Protein AF-A0A936EKY2-F1 (afdb_monomer)

Solvent-accessible surface area (backbone atoms only — not comparable to full-atom values): 10705 Å² total; per-residue (Å²): 116,72,64,48,45,74,48,74,57,36,56,59,37,50,43,51,32,51,44,45,46,52,46,53,77,40,61,89,78,65,56,72,65,59,47,50,52,54,39,50,53,50,48,52,52,51,53,53,50,29,52,54,45,23,69,78,66,75,34,69,68,60,20,51,53,49,42,39,57,53,48,50,51,61,73,45,41,63,64,53,51,54,53,33,63,74,35,80,89,38,54,83,50,54,42,66,83,46,41,52,58,50,54,51,51,51,50,50,52,50,50,54,52,51,70,74,42,66,84,47,48,49,58,50,38,38,49,46,35,53,52,38,52,53,50,38,52,53,39,50,54,50,39,50,53,49,60,75,65,60,69,83,82,72,72,90,65,81,75,75,84,62,71,90,72,64,87,63,87,76,60,71,69,58,49,68,77,44,88,54,81,82,79,82,129

Mean predicted aligned error: 10.62 Å

Radius of gyration: 21.75 Å; Cα contacts (8 Å, |Δi|>4): 104; chains: 1; bounding box: 68×39×50 Å

Structure (mmCIF, N/CA/C/O backbone):
data_AF-A0A936EKY2-F1
#
_entry.id   AF-A0A936EKY2-F1
#
loop_
_atom_site.group_PDB
_atom_site.id
_atom_site.type_symbol
_atom_site.label_atom_id
_atom_site.label_alt_id
_atom_site.label_comp_id
_atom_site.label_asym_id
_atom_site.label_entity_id
_atom_site.label_seq_id
_atom_site.pdbx_PDB_ins_code
_atom_site.Cartn_x
_atom_site.Cartn_y
_atom_site.Cartn_z
_atom_site.occupancy
_atom_site.B_iso_or_equiv
_atom_site.auth_seq_id
_atom_site.auth_comp_id
_atom_site.auth_asym_id
_atom_site.auth_atom_id
_atom_site.pdbx_PDB_model_num
ATOM 1 N N . MET A 1 1 ? -24.344 -2.318 -6.854 1.00 60.97 1 MET A N 1
ATOM 2 C CA . MET A 1 1 ? -23.716 -1.443 -5.826 1.00 60.97 1 MET A CA 1
ATOM 3 C C . MET A 1 1 ? -23.735 -1.992 -4.391 1.00 60.97 1 MET A C 1
ATOM 5 O O . MET A 1 1 ? -22.882 -1.585 -3.615 1.00 60.97 1 MET A O 1
ATOM 9 N N . ALA A 1 2 ? -24.650 -2.893 -3.996 1.00 65.62 2 ALA A N 1
ATOM 10 C CA . ALA A 1 2 ? -24.697 -3.402 -2.612 1.00 65.62 2 ALA A CA 1
ATOM 11 C C . ALA A 1 2 ? -23.478 -4.267 -2.212 1.00 65.62 2 ALA A C 1
ATOM 13 O O . ALA A 1 2 ? -23.030 -4.190 -1.071 1.00 65.62 2 ALA A O 1
ATOM 14 N N . LEU A 1 3 ? -22.906 -5.033 -3.152 1.00 70.44 3 LEU A N 1
ATOM 15 C CA . LEU A 1 3 ? -21.713 -5.868 -2.927 1.00 70.44 3 LEU A CA 1
ATOM 16 C C . LEU A 1 3 ? -20.460 -5.038 -2.595 1.00 70.44 3 LEU A C 1
ATOM 18 O O . LEU A 1 3 ? -19.769 -5.337 -1.626 1.00 70.44 3 LEU A O 1
ATOM 22 N N . LEU A 1 4 ? -20.242 -3.927 -3.310 1.00 71.81 4 LEU A N 1
ATOM 23 C CA . LEU A 1 4 ? -19.134 -2.980 -3.083 1.00 71.81 4 LEU A CA 1
ATOM 24 C C . LEU A 1 4 ? -19.192 -2.280 -1.714 1.00 71.81 4 LEU A C 1
ATOM 26 O O . LEU A 1 4 ? -18.207 -1.696 -1.281 1.00 71.81 4 LEU A O 1
ATOM 30 N N . LYS A 1 5 ? -20.339 -2.305 -1.027 1.00 69.94 5 LYS A N 1
ATOM 31 C CA . LYS A 1 5 ? -20.483 -1.730 0.321 1.00 69.94 5 LYS A CA 1
ATOM 32 C C . LYS A 1 5 ? -20.169 -2.727 1.436 1.00 69.94 5 LYS A C 1
ATOM 34 O O . LYS A 1 5 ? -19.998 -2.310 2.576 1.00 69.94 5 LYS A O 1
ATOM 39 N N . LYS A 1 6 ? -20.153 -4.028 1.129 1.00 73.06 6 LYS A N 1
ATOM 40 C CA . LYS A 1 6 ? -19.990 -5.108 2.115 1.00 73.06 6 LYS A CA 1
ATOM 41 C C . LYS A 1 6 ? -18.645 -5.814 1.995 1.00 73.06 6 LYS A C 1
ATOM 43 O O . LYS A 1 6 ? -18.101 -6.232 3.009 1.00 73.06 6 LYS A O 1
ATOM 48 N N . ILE A 1 7 ? -18.120 -5.937 0.777 1.00 82.69 7 ILE A N 1
ATOM 49 C CA . ILE A 1 7 ? -16.880 -6.663 0.506 1.00 82.69 7 ILE A CA 1
ATOM 50 C C . ILE A 1 7 ? -15.729 -5.656 0.338 1.00 82.69 7 ILE A C 1
ATOM 52 O O . ILE A 1 7 ? -15.852 -4.723 -0.466 1.00 82.69 7 ILE A O 1
ATOM 56 N N . PRO A 1 8 ? -14.612 -5.820 1.073 1.00 85.31 8 PRO A N 1
ATOM 57 C CA . PRO A 1 8 ? -13.455 -4.934 0.990 1.00 85.31 8 PRO A CA 1
ATOM 58 C C . PRO A 1 8 ? -12.569 -5.264 -0.223 1.00 85.31 8 PRO A C 1
ATOM 60 O O . PRO A 1 8 ? -11.409 -5.642 -0.072 1.00 85.31 8 PRO A O 1
ATOM 63 N N . PHE A 1 9 ? -13.102 -5.123 -1.442 1.00 88.31 9 PHE A N 1
ATOM 64 C CA . PHE A 1 9 ? -12.327 -5.342 -2.673 1.00 88.31 9 PHE A CA 1
ATOM 65 C C . PHE A 1 9 ? -11.088 -4.439 -2.756 1.00 88.31 9 PHE A C 1
ATOM 67 O O . PHE A 1 9 ? -10.089 -4.836 -3.347 1.00 88.31 9 PHE A O 1
ATOM 74 N N . PHE A 1 10 ? -11.126 -3.265 -2.121 1.00 91.25 10 PHE A N 1
ATOM 75 C CA . PHE A 1 10 ? -10.041 -2.289 -2.075 1.00 91.25 10 PHE A CA 1
ATOM 76 C C . PHE A 1 10 ? -8.744 -2.861 -1.498 1.00 91.25 10 PHE A C 1
ATOM 78 O O . PHE A 1 10 ? -7.680 -2.367 -1.839 1.00 91.25 10 PHE A O 1
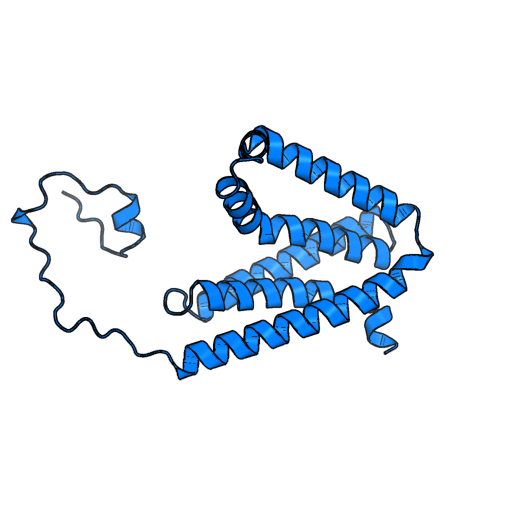ATOM 85 N N . LEU A 1 11 ? -8.801 -3.906 -0.662 1.00 91.75 11 LEU A N 1
ATOM 86 C CA . LEU A 1 11 ? -7.593 -4.572 -0.164 1.00 91.75 11 LEU A CA 1
ATOM 87 C C . LEU A 1 11 ? -6.865 -5.323 -1.279 1.00 91.75 11 LEU A C 1
ATOM 89 O O . LEU A 1 11 ? -5.656 -5.187 -1.425 1.00 91.75 11 LEU A O 1
ATOM 93 N N . LEU A 1 12 ? -7.609 -6.076 -2.089 1.00 92.25 12 LEU A N 1
ATOM 94 C CA . LEU A 1 12 ? -7.049 -6.766 -3.246 1.00 92.25 12 LEU A CA 1
ATOM 95 C C . LEU A 1 12 ? -6.635 -5.757 -4.321 1.00 92.25 12 LEU A C 1
ATOM 97 O O . LEU A 1 12 ? -5.537 -5.845 -4.860 1.00 92.25 12 LEU A O 1
ATOM 101 N N . LEU A 1 13 ? -7.494 -4.771 -4.597 1.00 91.75 13 LEU A N 1
ATOM 102 C CA . LEU A 1 13 ? -7.197 -3.729 -5.575 1.00 91.75 13 LEU A CA 1
ATOM 103 C C . LEU A 1 13 ? -5.956 -2.917 -5.188 1.00 91.75 13 LEU A C 1
ATOM 105 O O . LEU A 1 13 ? -5.231 -2.518 -6.083 1.00 91.75 13 LEU A O 1
ATOM 109 N N . LEU A 1 14 ? -5.680 -2.702 -3.896 1.00 93.12 14 LEU A N 1
ATOM 110 C CA . LEU A 1 14 ? -4.456 -2.037 -3.444 1.00 93.12 14 LEU A CA 1
ATOM 111 C C . LEU A 1 14 ? -3.200 -2.823 -3.845 1.00 93.12 14 LEU A C 1
ATOM 113 O O . LEU A 1 14 ? -2.262 -2.231 -4.372 1.00 93.12 14 LEU A O 1
ATOM 117 N N . ALA A 1 15 ? -3.188 -4.142 -3.632 1.00 92.81 15 ALA A N 1
ATOM 118 C CA . ALA A 1 15 ? -2.067 -4.991 -4.036 1.00 92.81 15 ALA A CA 1
ATOM 119 C C . ALA A 1 15 ? -1.911 -5.028 -5.565 1.00 92.81 15 ALA A C 1
ATOM 121 O O . ALA A 1 15 ? -0.807 -4.877 -6.082 1.00 92.81 15 ALA A O 1
ATOM 122 N N . VAL A 1 16 ? -3.025 -5.159 -6.294 1.00 92.62 16 VAL A N 1
ATOM 123 C CA . VAL A 1 16 ? -3.030 -5.136 -7.766 1.00 92.62 16 VAL A CA 1
ATOM 124 C C . VAL A 1 16 ? -2.531 -3.793 -8.299 1.00 92.62 16 VAL A C 1
ATOM 126 O O . VAL A 1 16 ? -1.694 -3.771 -9.195 1.00 92.62 16 VAL A O 1
ATOM 129 N N . PHE A 1 17 ? -3.004 -2.684 -7.731 1.00 93.94 17 PHE A N 1
ATOM 130 C CA . PHE A 1 17 ? -2.560 -1.336 -8.071 1.00 93.94 17 PHE A CA 1
ATOM 131 C C . PHE A 1 17 ? -1.057 -1.183 -7.849 1.00 93.94 17 PHE A C 1
ATOM 133 O O . PHE A 1 17 ? -0.362 -0.734 -8.749 1.00 93.94 17 PHE A O 1
ATOM 140 N N . PHE A 1 18 ? -0.538 -1.624 -6.700 1.00 92.88 18 PHE A N 1
ATOM 141 C CA . PHE A 1 18 ? 0.894 -1.572 -6.413 1.00 92.88 18 PHE A CA 1
ATOM 142 C C . PHE A 1 18 ? 1.728 -2.337 -7.457 1.00 92.88 18 PHE A C 1
ATOM 144 O O . PHE A 1 18 ? 2.702 -1.799 -7.981 1.00 92.88 18 PHE A O 1
ATOM 151 N N . CYS A 1 19 ? 1.318 -3.557 -7.818 1.00 92.38 19 CYS A N 1
ATOM 152 C CA . CYS A 1 19 ? 1.995 -4.349 -8.848 1.00 92.38 19 CYS A CA 1
ATOM 153 C C . CYS A 1 19 ? 1.913 -3.708 -10.241 1.00 92.38 19 CYS A C 1
ATOM 155 O O . CYS A 1 19 ? 2.917 -3.662 -10.955 1.00 92.38 19 CYS A O 1
ATOM 157 N N . LEU A 1 20 ? 0.736 -3.212 -10.637 1.00 90.62 20 LEU A N 1
ATOM 158 C CA . LEU A 1 20 ? 0.539 -2.550 -11.930 1.00 90.62 20 LEU A CA 1
ATOM 159 C C . LEU A 1 20 ? 1.377 -1.278 -12.029 1.00 90.62 20 LEU A C 1
ATOM 161 O O . LEU A 1 20 ? 2.140 -1.119 -12.978 1.00 90.62 20 LEU A O 1
ATOM 165 N N . HIS A 1 21 ? 1.273 -0.411 -11.029 1.00 91.50 21 HIS A N 1
ATOM 166 C CA . HIS A 1 21 ? 1.989 0.852 -10.986 1.00 91.50 21 HIS A CA 1
ATOM 167 C C . HIS A 1 21 ? 3.508 0.634 -10.993 1.00 91.50 21 HIS A C 1
ATOM 169 O O . HIS A 1 21 ? 4.210 1.191 -11.836 1.00 91.50 21 HIS A O 1
ATOM 175 N N . GLY A 1 22 ? 4.009 -0.282 -10.156 1.00 87.06 22 GLY A N 1
ATOM 176 C CA . GLY A 1 22 ? 5.427 -0.650 -10.146 1.00 87.06 22 GLY A CA 1
ATOM 177 C C . GLY A 1 22 ? 5.912 -1.223 -11.485 1.00 87.06 22 GLY A C 1
ATOM 178 O O . GLY A 1 22 ? 7.043 -0.952 -11.894 1.00 87.06 22 GLY A O 1
ATOM 179 N N . SER A 1 23 ? 5.050 -1.947 -12.209 1.00 87.94 23 SER A N 1
ATOM 180 C CA . SER A 1 23 ? 5.345 -2.447 -13.561 1.00 87.94 23 SER A CA 1
ATOM 181 C C . SER A 1 23 ? 5.387 -1.332 -14.605 1.00 87.94 23 SER A C 1
ATOM 183 O O . SER A 1 23 ? 6.180 -1.400 -15.542 1.00 87.94 23 SER A O 1
ATOM 185 N N . VAL A 1 24 ? 4.552 -0.299 -14.466 1.00 87.94 24 VAL A N 1
ATOM 186 C CA . VAL A 1 24 ? 4.585 0.883 -15.338 1.00 87.94 24 VAL A CA 1
ATOM 187 C C . VAL A 1 24 ? 5.863 1.683 -15.103 1.00 87.94 24 VAL A C 1
ATOM 189 O O . VAL A 1 24 ? 6.490 2.114 -16.074 1.00 87.94 24 VAL A O 1
ATOM 192 N N . GLU A 1 25 ? 6.259 1.894 -13.849 1.00 85.31 25 GLU A N 1
ATOM 193 C CA . GLU A 1 25 ? 7.471 2.648 -13.503 1.00 85.31 25 GLU A CA 1
ATOM 194 C C . GLU A 1 25 ? 8.747 1.932 -13.958 1.00 85.31 25 GLU A C 1
ATOM 196 O O . GLU A 1 25 ? 9.631 2.563 -14.534 1.00 85.31 25 GLU A O 1
ATOM 201 N N . ASN A 1 26 ? 8.805 0.609 -13.794 1.00 84.50 26 ASN A N 1
ATOM 202 C CA . ASN A 1 26 ? 9.982 -0.210 -14.102 1.00 84.50 26 ASN A CA 1
ATOM 203 C C . ASN A 1 26 ? 9.813 -1.030 -15.394 1.00 84.50 26 ASN A C 1
ATOM 205 O O . ASN A 1 26 ? 10.384 -2.116 -15.544 1.00 84.50 26 ASN A O 1
ATOM 209 N N . TYR A 1 27 ? 9.007 -0.524 -16.331 1.00 81.38 27 TYR A N 1
ATOM 210 C CA . TYR A 1 27 ? 8.679 -1.231 -17.566 1.00 81.38 27 TYR A CA 1
ATOM 211 C C . TYR A 1 27 ? 9.947 -1.546 -18.376 1.00 81.38 27 TYR A C 1
A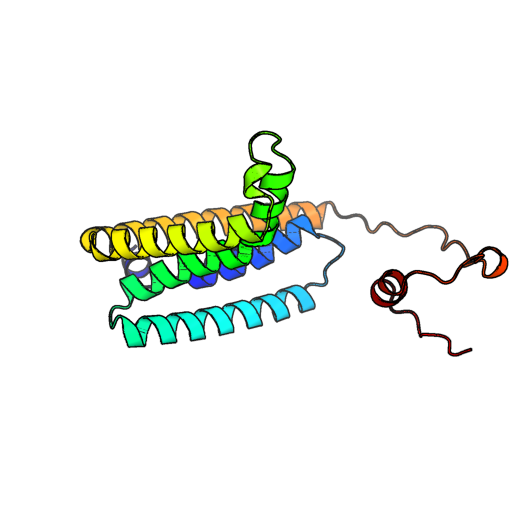TOM 213 O O . TYR A 1 27 ? 10.725 -0.648 -18.697 1.00 81.38 27 TYR A O 1
ATOM 221 N N . GLY A 1 28 ? 10.143 -2.821 -18.719 1.00 76.38 28 GLY A N 1
ATOM 222 C CA . GLY A 1 28 ? 11.323 -3.312 -19.441 1.00 76.38 28 GLY A CA 1
ATOM 223 C C . GLY A 1 28 ? 12.485 -3.776 -18.553 1.00 76.38 28 GLY A C 1
ATOM 224 O O . GLY A 1 28 ? 13.416 -4.377 -19.079 1.00 76.38 28 GLY A O 1
ATOM 225 N N . TYR A 1 29 ? 12.426 -3.548 -17.236 1.00 78.69 29 TYR A N 1
ATOM 226 C CA . TYR A 1 29 ? 13.413 -4.061 -16.274 1.00 78.69 29 TYR A CA 1
ATOM 227 C C . TYR A 1 29 ? 12.899 -5.259 -15.471 1.00 78.69 29 TYR A C 1
ATOM 229 O O . TYR A 1 29 ? 13.687 -6.128 -15.113 1.00 78.69 29 TYR A O 1
ATOM 237 N N . LEU A 1 30 ? 11.594 -5.303 -15.187 1.00 79.56 30 LEU A N 1
ATOM 238 C CA . LEU A 1 30 ? 10.979 -6.361 -14.386 1.00 79.56 30 LEU A CA 1
ATOM 239 C C . LEU A 1 30 ? 10.326 -7.429 -15.259 1.00 79.56 30 LEU A C 1
ATOM 241 O O . LEU A 1 30 ? 9.611 -7.119 -16.216 1.00 79.56 30 LEU A O 1
ATOM 245 N N . ASN A 1 31 ? 10.519 -8.691 -14.881 1.00 82.94 31 ASN A N 1
ATOM 246 C CA . ASN A 1 31 ? 9.801 -9.804 -15.486 1.00 82.94 31 ASN A CA 1
ATOM 247 C C . ASN A 1 31 ? 8.391 -9.915 -14.878 1.00 82.94 31 ASN A C 1
ATOM 249 O O . ASN A 1 31 ? 8.207 -9.755 -13.670 1.00 82.94 31 ASN A O 1
ATOM 253 N N . LEU A 1 32 ? 7.384 -10.240 -15.695 1.00 81.81 32 LEU A N 1
ATOM 254 C CA . LEU A 1 32 ? 5.999 -10.404 -15.235 1.00 81.81 32 LEU A CA 1
ATOM 255 C C . LEU A 1 32 ? 5.879 -11.463 -14.131 1.00 81.81 32 LEU A C 1
ATOM 257 O O . LEU A 1 32 ? 5.068 -11.310 -13.220 1.00 81.81 32 LEU A O 1
ATOM 261 N N . PHE A 1 33 ? 6.703 -12.513 -14.191 1.00 84.31 33 PHE A N 1
ATOM 262 C CA . PHE A 1 33 ? 6.705 -13.568 -13.179 1.00 84.31 33 PHE A CA 1
ATOM 263 C C . PHE A 1 33 ? 7.131 -13.048 -11.797 1.00 84.31 33 PHE A C 1
ATOM 265 O O . PHE A 1 33 ? 6.466 -13.341 -10.807 1.00 84.31 33 PHE A O 1
ATOM 272 N N . GLU A 1 34 ? 8.169 -12.210 -11.735 1.00 86.44 34 GLU A N 1
ATOM 273 C CA . GLU A 1 34 ? 8.656 -11.610 -10.484 1.00 86.44 34 GLU A CA 1
ATOM 274 C C . GLU A 1 34 ? 7.598 -10.691 -9.866 1.00 86.44 34 GLU A C 1
ATOM 276 O O . GLU A 1 34 ? 7.332 -10.744 -8.665 1.00 86.44 34 GLU A O 1
ATOM 281 N N . VAL A 1 35 ? 6.923 -9.889 -10.698 1.00 89.38 35 VAL A N 1
ATOM 282 C CA . VAL A 1 35 ? 5.830 -9.015 -10.247 1.00 89.38 35 VAL A CA 1
ATOM 283 C C . VAL A 1 35 ? 4.672 -9.834 -9.672 1.00 89.38 35 VAL A C 1
ATOM 285 O O . VAL A 1 35 ? 4.106 -9.461 -8.641 1.00 89.38 35 VAL A O 1
ATOM 288 N N . MET A 1 36 ? 4.313 -10.950 -10.314 1.00 88.94 36 MET A N 1
ATOM 289 C CA . MET A 1 36 ? 3.252 -11.838 -9.832 1.00 88.94 36 MET A CA 1
ATOM 290 C C . MET A 1 36 ? 3.625 -12.530 -8.519 1.00 88.94 36 MET A C 1
ATOM 292 O O . MET A 1 36 ? 2.774 -12.633 -7.633 1.00 88.94 36 MET A O 1
ATOM 296 N N . GLU A 1 37 ? 4.873 -12.976 -8.372 1.00 91.69 37 GLU A N 1
ATOM 297 C CA . GLU A 1 37 ? 5.370 -13.601 -7.144 1.00 91.69 37 GLU A CA 1
ATOM 298 C C . GLU A 1 37 ? 5.310 -12.621 -5.965 1.00 91.69 37 GLU A C 1
ATOM 300 O O . GLU A 1 37 ? 4.692 -12.913 -4.935 1.00 91.69 37 GLU A O 1
ATOM 305 N N . VAL A 1 38 ? 5.853 -11.413 -6.148 1.00 91.31 38 VAL A N 1
ATOM 306 C CA . VAL A 1 38 ? 5.805 -10.349 -5.135 1.00 91.31 38 VAL A CA 1
ATOM 307 C C . VAL A 1 38 ? 4.358 -9.961 -4.820 1.00 91.31 38 VAL A C 1
ATOM 309 O O . VAL A 1 38 ? 3.991 -9.839 -3.648 1.00 91.31 38 VAL A O 1
ATOM 312 N N . GLY A 1 39 ? 3.504 -9.833 -5.838 1.00 92.31 39 GLY A N 1
ATOM 313 C CA . GLY A 1 39 ? 2.078 -9.553 -5.661 1.00 92.31 39 GLY A CA 1
ATOM 314 C C . GLY A 1 39 ? 1.354 -10.624 -4.842 1.00 92.31 39 GLY A C 1
ATOM 315 O O . GLY A 1 39 ? 0.571 -10.296 -3.947 1.00 92.31 39 GLY A O 1
ATOM 316 N N . GLY A 1 40 ? 1.658 -11.901 -5.086 1.00 93.62 40 GLY A N 1
ATOM 317 C CA . GLY A 1 40 ? 1.127 -13.023 -4.314 1.00 93.62 40 GLY A CA 1
ATOM 318 C C . GLY A 1 40 ? 1.522 -12.950 -2.840 1.00 93.62 40 GLY A C 1
ATOM 319 O O . GLY A 1 40 ? 0.659 -13.062 -1.964 1.00 93.62 40 GLY A O 1
ATOM 320 N N . ILE A 1 41 ? 2.800 -12.682 -2.558 1.00 94.44 41 ILE A N 1
ATOM 321 C CA . ILE A 1 41 ? 3.306 -12.516 -1.187 1.00 94.44 41 ILE A CA 1
ATOM 322 C C . ILE A 1 41 ? 2.599 -11.348 -0.488 1.00 94.44 41 ILE A C 1
ATOM 324 O O . ILE A 1 41 ? 2.143 -11.499 0.648 1.00 94.44 41 ILE A O 1
ATOM 328 N N . ILE A 1 42 ? 2.442 -10.205 -1.164 1.00 94.38 42 ILE A N 1
ATOM 329 C CA . ILE A 1 42 ? 1.742 -9.035 -0.611 1.00 94.38 42 ILE A CA 1
ATOM 330 C C . ILE A 1 42 ? 0.297 -9.391 -0.249 1.00 94.38 42 ILE A C 1
ATOM 332 O O . ILE A 1 42 ? -0.147 -9.077 0.857 1.00 94.38 42 ILE A O 1
ATOM 336 N N . ILE A 1 43 ? -0.429 -10.081 -1.134 1.00 94.00 43 ILE A N 1
ATOM 337 C CA . ILE A 1 43 ? -1.815 -10.495 -0.875 1.00 94.00 43 ILE A CA 1
ATOM 338 C C . ILE A 1 43 ? -1.885 -11.414 0.348 1.00 94.00 43 ILE A C 1
ATOM 340 O O . ILE A 1 43 ? -2.718 -11.187 1.228 1.00 94.00 43 ILE A O 1
ATOM 344 N N . VAL A 1 44 ? -1.004 -12.414 0.444 1.00 95.12 44 VAL A N 1
ATOM 345 C CA . VAL A 1 44 ? -0.960 -13.329 1.597 1.00 95.12 44 VAL A CA 1
ATOM 346 C C . VAL A 1 44 ? -0.697 -12.556 2.890 1.00 95.12 44 VAL A C 1
ATOM 348 O O . VAL A 1 44 ? -1.450 -12.703 3.856 1.00 95.12 44 VAL A O 1
ATOM 351 N N . CYS A 1 45 ? 0.304 -11.675 2.901 1.00 94.56 45 CYS A N 1
ATOM 352 C CA . CYS A 1 45 ? 0.616 -10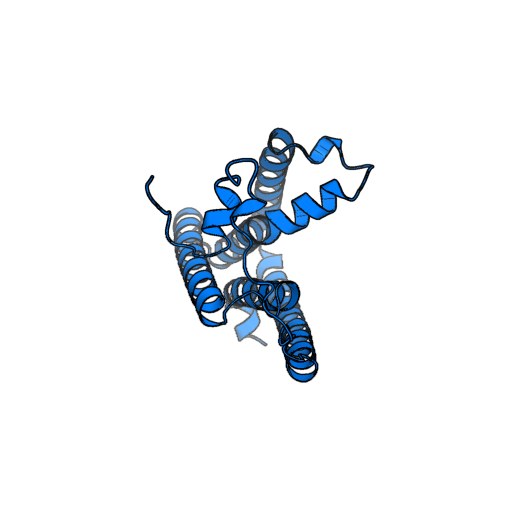.827 4.050 1.00 94.56 45 CYS A CA 1
ATOM 353 C C . CYS A 1 45 ? -0.571 -9.937 4.447 1.00 94.56 45 CYS A C 1
ATOM 355 O O . CYS A 1 45 ? -0.894 -9.832 5.632 1.00 94.56 45 CYS A O 1
ATOM 357 N N . MET A 1 46 ? -1.267 -9.339 3.476 1.00 93.56 46 MET A N 1
ATOM 358 C CA . MET A 1 46 ? -2.452 -8.517 3.735 1.00 93.56 46 MET A CA 1
ATOM 359 C C . MET A 1 46 ? -3.612 -9.333 4.311 1.00 93.56 46 MET A C 1
ATOM 361 O O . MET A 1 46 ? -4.279 -8.857 5.230 1.00 93.56 46 MET A O 1
ATOM 365 N N . VAL A 1 47 ? -3.846 -10.554 3.823 1.00 93.50 47 VAL A N 1
ATOM 366 C CA . VAL A 1 47 ? -4.893 -11.449 4.345 1.00 93.50 47 VAL A CA 1
ATOM 367 C C . VAL A 1 47 ? -4.582 -11.876 5.778 1.00 93.50 47 VAL A C 1
ATOM 369 O O . VAL A 1 47 ? -5.459 -11.796 6.641 1.00 93.50 47 VAL A O 1
ATOM 372 N N . VAL A 1 48 ? -3.337 -12.270 6.056 1.00 95.19 48 VAL A N 1
ATOM 373 C CA . VAL A 1 48 ? -2.890 -12.633 7.411 1.00 95.19 48 VAL A CA 1
ATOM 374 C C . VAL A 1 48 ? -3.032 -11.441 8.355 1.00 95.19 48 VAL A C 1
ATOM 376 O O . VAL A 1 48 ? -3.602 -11.573 9.441 1.00 95.19 48 VAL A O 1
ATOM 379 N N . PHE A 1 49 ? -2.582 -10.258 7.933 1.00 94.44 49 PHE A N 1
ATOM 380 C CA . PHE A 1 49 ? -2.672 -9.049 8.745 1.00 94.44 49 PHE A CA 1
ATOM 381 C C . PHE A 1 49 ? -4.125 -8.621 8.993 1.00 94.44 49 PHE A C 1
ATOM 383 O O . PHE A 1 49 ? -4.487 -8.284 10.121 1.00 94.44 49 PHE A O 1
ATOM 390 N N . PHE A 1 50 ? -4.986 -8.696 7.975 1.00 94.19 50 PHE A N 1
ATOM 391 C CA . PHE A 1 50 ? -6.424 -8.475 8.125 1.00 94.19 50 PHE A CA 1
ATOM 392 C C . PHE A 1 50 ? -7.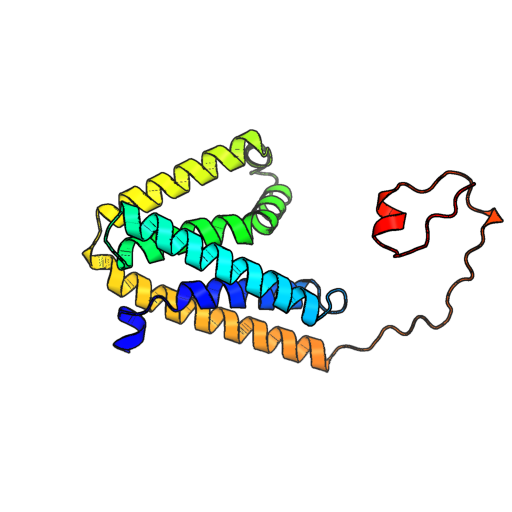050 -9.450 9.126 1.00 94.19 50 PHE A C 1
ATOM 394 O O . PHE A 1 50 ? -7.790 -9.019 10.011 1.00 94.19 50 PHE A O 1
ATOM 401 N N . GLY A 1 51 ? -6.725 -10.743 9.027 1.00 92.81 51 GLY A N 1
ATOM 402 C CA . GLY A 1 51 ? -7.189 -11.764 9.965 1.00 92.81 51 GLY A CA 1
ATOM 403 C C . GLY A 1 51 ? -6.774 -11.455 11.403 1.00 92.81 51 GLY A C 1
ATOM 404 O O . GLY A 1 51 ? -7.606 -11.501 12.310 1.00 92.81 51 GLY A O 1
ATOM 405 N N . LEU A 1 52 ? -5.520 -11.044 11.604 1.00 94.81 52 LEU A N 1
ATOM 406 C CA . LEU A 1 52 ? -4.996 -10.668 12.915 1.00 94.81 52 LEU A CA 1
ATOM 407 C C . LEU A 1 52 ? -5.752 -9.465 13.496 1.00 94.81 52 LEU A C 1
ATOM 409 O O . LEU A 1 52 ? -6.310 -9.559 14.589 1.00 94.81 52 LEU A O 1
ATOM 413 N N . VAL A 1 53 ? -5.867 -8.363 12.748 1.00 92.69 53 VAL A N 1
ATOM 414 C CA . VAL A 1 53 ? -6.613 -7.167 13.185 1.00 92.69 53 VAL A CA 1
ATOM 415 C C . VAL A 1 53 ? -8.089 -7.490 13.442 1.00 92.69 53 VAL A C 1
ATOM 417 O O . VAL A 1 53 ? -8.696 -6.964 14.384 1.00 92.69 53 VAL A O 1
ATOM 420 N N . TRP A 1 54 ? -8.681 -8.367 12.634 1.00 93.31 54 TRP A N 1
ATOM 421 C CA . TRP A 1 54 ? -10.061 -8.799 12.809 1.00 93.31 54 TRP A CA 1
ATOM 422 C C . TRP A 1 54 ? -10.271 -9.561 14.123 1.00 93.31 54 TRP A C 1
ATOM 424 O O . TRP A 1 54 ? -11.237 -9.256 14.824 1.00 93.31 54 TRP A O 1
ATOM 434 N N . ILE A 1 55 ? -9.360 -10.454 14.520 1.00 93.44 55 ILE A N 1
ATOM 435 C CA . ILE A 1 55 ? -9.442 -11.177 15.804 1.00 93.44 55 ILE A CA 1
ATOM 436 C C . ILE A 1 55 ? -9.457 -10.199 16.993 1.00 93.44 55 ILE A C 1
ATOM 438 O O . ILE A 1 55 ? -10.270 -10.355 17.909 1.00 93.44 55 ILE A O 1
ATOM 442 N N . PHE A 1 56 ? -8.627 -9.151 16.965 1.00 90.75 56 PHE A N 1
ATOM 443 C CA . PHE A 1 56 ? -8.570 -8.154 18.044 1.00 90.75 56 PHE A CA 1
ATOM 444 C C . PHE A 1 56 ? -9.789 -7.226 18.084 1.00 90.75 56 PHE A C 1
ATOM 446 O O . PHE A 1 56 ? -10.260 -6.846 19.156 1.00 90.75 56 PHE A O 1
ATOM 453 N N . THR A 1 57 ? -10.299 -6.827 16.921 1.00 87.88 57 THR A N 1
ATOM 454 C CA . THR A 1 57 ? -11.335 -5.783 16.823 1.00 87.88 57 THR A CA 1
ATOM 455 C C . THR A 1 57 ? -12.751 -6.345 16.732 1.00 87.88 57 THR A C 1
ATOM 457 O O . THR A 1 57 ? -13.711 -5.621 17.007 1.00 87.88 57 THR A O 1
ATOM 460 N N . LYS A 1 58 ? -12.890 -7.617 16.332 1.00 88.50 58 LYS A N 1
ATOM 461 C CA . LYS A 1 58 ? -14.146 -8.346 16.073 1.00 88.50 58 LYS A CA 1
ATOM 462 C C . LYS A 1 58 ? -15.100 -7.636 15.101 1.00 88.50 58 LYS A C 1
ATOM 464 O O . LYS A 1 58 ? -16.281 -7.964 15.032 1.00 88.50 58 LYS A O 1
ATOM 469 N N . ASN A 1 59 ? -14.606 -6.662 14.334 1.00 87.69 59 ASN A N 1
ATOM 470 C CA . ASN A 1 59 ? -15.393 -5.877 13.389 1.00 87.69 59 ASN A CA 1
ATOM 471 C C . ASN A 1 59 ? -14.710 -5.871 12.021 1.00 87.69 59 ASN A C 1
ATOM 473 O O . ASN A 1 59 ? -13.705 -5.190 11.825 1.00 87.69 59 ASN A O 1
ATOM 477 N N . HIS A 1 60 ? -15.294 -6.596 11.066 1.00 89.06 60 HIS A N 1
ATOM 478 C CA . HIS A 1 60 ? -14.750 -6.737 9.714 1.00 89.06 60 HIS A CA 1
ATOM 479 C C . HIS A 1 60 ? -14.566 -5.400 8.985 1.00 89.06 60 HIS A C 1
ATOM 481 O O . HIS A 1 60 ? -13.583 -5.226 8.271 1.00 89.06 60 HIS A O 1
ATOM 487 N N . PHE A 1 61 ? -15.478 -4.440 9.177 1.00 88.94 61 PHE A N 1
ATOM 488 C CA . PHE A 1 61 ? -15.394 -3.144 8.501 1.00 88.94 61 PHE A CA 1
ATOM 489 C C . PHE A 1 61 ? -14.210 -2.322 8.999 1.00 88.94 61 PHE A C 1
ATOM 491 O O . PHE A 1 61 ? -13.447 -1.773 8.207 1.00 88.94 61 PHE A O 1
ATOM 498 N N . PHE A 1 62 ? -14.052 -2.262 10.321 1.00 90.38 62 PHE A N 1
ATOM 499 C CA . PHE A 1 62 ? -12.941 -1.554 10.942 1.00 90.38 62 PHE A CA 1
ATOM 500 C C . PHE A 1 62 ? -11.605 -2.224 10.610 1.00 90.38 62 PHE A C 1
ATOM 502 O O . PHE A 1 62 ? -10.667 -1.534 10.221 1.00 90.38 62 PHE A O 1
ATOM 509 N N . ALA A 1 63 ? -11.541 -3.557 10.706 1.00 92.56 63 ALA A N 1
ATOM 510 C CA . ALA A 1 63 ? -10.336 -4.315 10.399 1.00 92.56 63 ALA A CA 1
ATOM 511 C C . ALA A 1 63 ? -9.876 -4.091 8.955 1.00 92.56 63 ALA A C 1
ATOM 513 O O . ALA A 1 63 ? -8.710 -3.789 8.735 1.00 92.56 63 ALA A O 1
ATOM 514 N N . ALA A 1 64 ? -10.792 -4.138 7.984 1.00 92.94 64 ALA A N 1
ATOM 515 C CA . ALA A 1 64 ? -10.436 -3.948 6.581 1.00 92.94 64 ALA A CA 1
ATOM 516 C C . ALA A 1 64 ? -9.913 -2.535 6.305 1.00 92.94 64 ALA A C 1
ATOM 518 O O . ALA A 1 64 ? -8.902 -2.383 5.626 1.00 92.94 64 ALA A O 1
ATOM 519 N N . LEU A 1 65 ? -10.567 -1.501 6.850 1.00 93.00 65 LEU A N 1
ATOM 520 C CA . LEU A 1 65 ? -10.114 -0.116 6.682 1.00 93.00 65 LEU A CA 1
ATOM 521 C C . LEU A 1 65 ? -8.750 0.105 7.331 1.00 93.00 65 LEU A C 1
ATOM 523 O O . LEU A 1 65 ? -7.876 0.705 6.715 1.00 93.00 65 LEU A O 1
ATOM 527 N N . LEU A 1 66 ? -8.550 -0.403 8.547 1.00 93.25 66 LEU A N 1
ATOM 528 C CA . LEU A 1 66 ? -7.279 -0.252 9.244 1.00 93.25 66 LEU A CA 1
ATOM 529 C C . LEU A 1 66 ? -6.146 -0.979 8.508 1.00 93.25 66 LEU A C 1
ATOM 531 O O . LEU A 1 66 ? -5.092 -0.388 8.285 1.00 93.25 66 LEU A O 1
ATOM 535 N N . THR A 1 67 ? -6.380 -2.220 8.073 1.00 94.44 67 THR A N 1
ATOM 536 C CA . THR A 1 67 ? -5.426 -2.976 7.252 1.00 94.44 67 THR A CA 1
ATOM 537 C C . THR A 1 67 ? -5.100 -2.240 5.960 1.00 94.44 67 THR A C 1
ATOM 539 O O . THR A 1 67 ? -3.931 -2.160 5.603 1.00 94.44 67 THR A O 1
ATOM 542 N N . PHE A 1 68 ? -6.093 -1.645 5.297 1.00 94.44 68 PHE A N 1
ATOM 543 C CA . PHE A 1 68 ? -5.868 -0.852 4.093 1.00 94.44 68 PHE A CA 1
ATOM 544 C C . PHE A 1 68 ? -4.964 0.354 4.346 1.00 94.44 68 PHE A C 1
ATOM 546 O O . PHE A 1 68 ? -3.993 0.527 3.621 1.00 94.44 68 PHE A O 1
ATOM 553 N N . PHE A 1 69 ? -5.239 1.167 5.371 1.00 93.44 69 PHE A N 1
ATOM 554 C CA . PHE A 1 69 ? -4.419 2.352 5.645 1.00 93.44 69 PHE A CA 1
ATOM 555 C C . PHE A 1 69 ? -2.980 1.983 6.007 1.00 93.44 69 PHE A C 1
ATOM 557 O O . PHE A 1 69 ? -2.049 2.602 5.498 1.00 93.44 69 PHE A O 1
ATOM 564 N N . ILE A 1 70 ? -2.790 0.949 6.829 1.00 93.19 70 ILE A N 1
ATOM 565 C CA . ILE A 1 70 ? -1.452 0.477 7.198 1.00 93.19 70 ILE A CA 1
ATOM 566 C C . ILE A 1 70 ? -0.717 -0.071 5.967 1.00 93.19 70 ILE A C 1
ATOM 568 O O . ILE A 1 70 ? 0.435 0.291 5.733 1.00 93.19 70 ILE A O 1
ATOM 572 N N . ALA A 1 71 ? -1.381 -0.900 5.155 1.00 93.44 71 ALA A N 1
ATOM 573 C CA . ALA A 1 71 ? -0.794 -1.461 3.940 1.00 93.44 71 ALA A CA 1
ATOM 574 C C . ALA A 1 71 ? -0.465 -0.380 2.903 1.00 93.44 71 ALA A C 1
ATOM 576 O O . ALA A 1 71 ? 0.588 -0.447 2.281 1.00 93.44 71 ALA A O 1
ATOM 577 N N . LEU A 1 72 ? -1.317 0.639 2.752 1.00 93.44 72 LEU A N 1
ATOM 578 C CA . LEU A 1 72 ? -1.074 1.781 1.870 1.00 93.44 72 LEU A CA 1
ATOM 579 C C . LEU A 1 72 ? 0.225 2.493 2.262 1.00 93.44 72 LEU A C 1
ATOM 581 O O . LEU A 1 72 ? 1.089 2.715 1.422 1.00 93.44 72 LEU A O 1
ATOM 585 N N . TRP A 1 73 ? 0.392 2.799 3.547 1.00 90.88 73 TRP A N 1
ATOM 586 C CA . TRP A 1 73 ? 1.616 3.426 4.038 1.00 90.88 73 TRP A CA 1
ATOM 587 C C . TRP A 1 73 ? 2.848 2.551 3.839 1.00 90.88 73 TRP A C 1
ATOM 589 O O . TRP A 1 73 ? 3.891 3.069 3.463 1.00 90.88 73 TRP A O 1
ATOM 599 N N . TYR A 1 74 ? 2.731 1.246 4.083 1.00 91.62 74 TYR A N 1
ATOM 600 C CA . TYR A 1 74 ? 3.847 0.315 3.953 1.00 91.62 74 TYR A CA 1
ATOM 601 C C . TYR A 1 74 ? 4.291 0.135 2.496 1.00 91.62 74 TYR A C 1
ATOM 603 O O . TYR A 1 74 ? 5.475 0.263 2.197 1.00 91.62 74 TYR A O 1
ATOM 611 N N . LEU A 1 75 ? 3.344 -0.111 1.587 1.00 91.62 75 LEU A N 1
ATOM 612 C CA . LEU A 1 75 ? 3.627 -0.336 0.168 1.00 91.62 75 LEU A CA 1
ATOM 613 C C . LEU A 1 75 ? 4.182 0.923 -0.506 1.00 91.62 75 LEU A C 1
ATOM 615 O O . LEU A 1 75 ? 5.142 0.845 -1.265 1.00 91.62 75 LEU A O 1
ATOM 619 N N . PHE A 1 76 ? 3.632 2.096 -0.186 1.00 90.31 76 PHE A N 1
ATOM 620 C CA . PHE A 1 76 ? 4.043 3.363 -0.799 1.00 90.31 76 PHE A CA 1
ATOM 621 C C . PHE A 1 76 ? 5.100 4.122 0.010 1.00 90.31 76 PHE A C 1
ATOM 623 O O . PHE A 1 76 ? 5.434 5.257 -0.326 1.00 90.31 76 PHE A O 1
ATOM 630 N N . PHE A 1 77 ? 5.667 3.508 1.052 1.00 89.75 77 PHE A N 1
ATOM 631 C CA . PHE A 1 77 ? 6.662 4.149 1.909 1.00 89.75 77 PHE A CA 1
ATOM 632 C C . PHE A 1 77 ? 7.865 4.670 1.114 1.00 89.75 77 PHE A C 1
ATOM 634 O O . PHE A 1 77 ? 8.291 5.803 1.327 1.00 89.75 77 PHE A O 1
ATOM 641 N N . GLY A 1 78 ? 8.383 3.866 0.178 1.00 86.12 78 GLY A N 1
ATOM 642 C CA . GLY A 1 78 ? 9.532 4.236 -0.653 1.00 86.12 78 GLY A CA 1
ATOM 643 C C . GLY A 1 78 ? 9.256 5.469 -1.512 1.00 86.12 78 GLY A C 1
ATOM 644 O O . GLY A 1 78 ? 9.976 6.458 -1.413 1.00 86.12 78 GLY A O 1
ATOM 645 N N . ALA A 1 79 ? 8.154 5.455 -2.268 1.00 86.25 79 ALA A N 1
ATOM 646 C CA . ALA A 1 79 ? 7.748 6.582 -3.110 1.00 86.25 79 ALA A CA 1
ATOM 647 C C . ALA A 1 79 ? 7.510 7.864 -2.291 1.00 86.25 79 ALA A C 1
ATOM 649 O O . ALA A 1 79 ? 7.918 8.954 -2.690 1.00 86.25 79 ALA A O 1
ATOM 650 N N . ILE A 1 80 ? 6.896 7.741 -1.108 1.00 86.62 80 ILE A N 1
ATOM 651 C CA . ILE A 1 80 ? 6.681 8.873 -0.196 1.00 86.62 80 ILE A CA 1
ATOM 652 C C . ILE A 1 80 ? 8.017 9.408 0.332 1.00 86.62 80 ILE A C 1
ATOM 654 O O . ILE A 1 80 ? 8.212 10.623 0.390 1.00 86.62 80 ILE A O 1
ATOM 658 N N . HIS A 1 81 ? 8.947 8.524 0.704 1.00 85.62 81 HIS A N 1
ATOM 659 C CA . HIS A 1 81 ? 10.273 8.917 1.180 1.00 85.62 81 HIS A CA 1
ATOM 660 C C . HIS A 1 81 ? 11.056 9.675 0.110 1.00 85.62 81 HIS A C 1
ATOM 662 O O . HIS A 1 81 ? 11.649 10.714 0.406 1.00 85.62 81 HIS A O 1
ATOM 668 N N . ASP A 1 82 ? 11.010 9.206 -1.133 1.00 85.38 82 ASP A N 1
ATOM 669 C CA . ASP A 1 82 ? 11.680 9.870 -2.248 1.00 85.38 82 ASP A CA 1
ATOM 670 C C . ASP A 1 82 ? 11.025 11.214 -2.595 1.00 85.38 82 ASP A C 1
ATOM 672 O O . ASP A 1 82 ? 11.731 12.205 -2.802 1.00 85.38 82 ASP A O 1
ATOM 676 N N . LEU A 1 83 ? 9.695 11.321 -2.525 1.00 85.75 83 LEU A N 1
ATOM 677 C CA . LEU A 1 83 ? 8.996 12.599 -2.696 1.00 85.75 83 LEU A CA 1
ATOM 67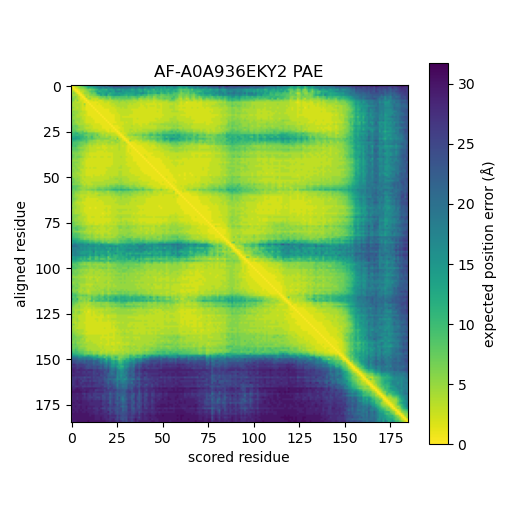8 C C . LEU A 1 83 ? 9.395 13.622 -1.617 1.00 85.75 83 LEU A C 1
ATOM 680 O O . LEU A 1 83 ? 9.648 14.790 -1.928 1.00 85.75 83 LEU A O 1
ATOM 684 N N . ILE A 1 84 ? 9.540 13.185 -0.362 1.00 85.62 84 ILE A N 1
ATOM 685 C CA . ILE A 1 84 ? 10.022 14.036 0.738 1.00 85.62 84 ILE A CA 1
ATOM 686 C C . ILE A 1 84 ? 11.445 14.541 0.460 1.00 85.62 84 ILE A C 1
ATOM 688 O O . ILE A 1 84 ? 11.713 15.722 0.678 1.00 85.62 84 ILE A O 1
ATOM 692 N N . LYS A 1 85 ? 12.342 13.696 -0.073 1.00 82.44 85 LYS A N 1
ATOM 693 C CA . LYS A 1 85 ? 13.720 14.105 -0.418 1.00 82.44 85 LYS A CA 1
ATOM 694 C C . LYS A 1 85 ? 13.767 15.195 -1.483 1.00 82.44 85 LYS A C 1
ATOM 696 O O . LYS A 1 85 ? 14.609 16.085 -1.403 1.00 82.44 85 LYS A O 1
ATOM 701 N N . THR A 1 86 ? 12.889 15.123 -2.482 1.00 84.56 86 THR A N 1
ATOM 702 C CA . THR A 1 86 ? 12.862 16.110 -3.576 1.00 84.56 86 THR A CA 1
ATOM 703 C C . THR A 1 86 ? 12.341 17.481 -3.135 1.00 84.56 86 THR A C 1
ATOM 705 O O . THR A 1 86 ? 12.610 18.487 -3.790 1.00 84.56 86 THR A O 1
ATOM 708 N N . THR A 1 87 ? 11.640 17.555 -2.000 1.00 84.81 87 THR A N 1
ATOM 709 C CA . THR A 1 87 ? 11.017 18.788 -1.514 1.00 84.81 87 THR A CA 1
ATOM 710 C C . THR A 1 87 ? 11.875 19.437 -0.428 1.00 84.81 87 THR A C 1
ATOM 712 O O . THR A 1 87 ? 11.870 19.014 0.726 1.00 84.81 87 THR A O 1
ATOM 715 N N . SER A 1 88 ? 12.567 20.531 -0.766 1.00 75.69 88 SER A N 1
ATOM 716 C CA . SER A 1 88 ? 13.514 21.208 0.142 1.00 75.69 88 SER A CA 1
ATOM 717 C C . SER A 1 88 ? 12.914 21.647 1.488 1.00 75.69 88 SER A C 1
ATOM 719 O O . SER A 1 88 ? 13.634 21.711 2.478 1.00 75.69 88 SER A O 1
ATOM 721 N N . PHE A 1 89 ? 11.610 21.934 1.556 1.00 75.88 89 PHE A N 1
ATOM 722 C CA . PHE A 1 89 ? 10.938 22.346 2.798 1.00 75.88 89 PHE A CA 1
ATOM 723 C C . PHE A 1 89 ? 10.735 21.189 3.796 1.00 75.88 89 PHE A C 1
ATOM 725 O O . PHE A 1 89 ? 10.575 21.419 4.992 1.00 75.88 89 PHE A O 1
ATOM 732 N N . LEU A 1 90 ? 10.764 19.936 3.328 1.00 75.94 90 LEU A N 1
ATOM 733 C CA . LEU A 1 90 ? 10.466 18.743 4.131 1.00 75.94 90 LEU A CA 1
ATOM 734 C C . LEU A 1 90 ? 11.725 17.976 4.571 1.00 75.94 90 LEU A C 1
ATOM 736 O O . LEU A 1 90 ? 11.614 16.872 5.104 1.00 75.94 90 LEU A O 1
ATOM 740 N N . GLN A 1 91 ? 12.918 18.561 4.423 1.00 73.62 91 GLN A N 1
ATOM 741 C CA . GLN A 1 91 ? 14.193 17.915 4.774 1.00 73.62 91 GLN A CA 1
ATOM 742 C C . GLN A 1 91 ? 14.257 17.418 6.228 1.00 73.62 91 GLN A C 1
ATOM 744 O O . GLN A 1 91 ? 14.851 16.377 6.497 1.00 73.62 91 GLN A O 1
ATOM 749 N N . PHE A 1 92 ? 13.579 18.084 7.169 1.00 73.62 92 PHE A N 1
ATOM 750 C CA . PHE A 1 92 ? 13.503 17.634 8.567 1.00 73.62 92 PHE A CA 1
ATOM 751 C C . PHE A 1 92 ? 12.792 16.279 8.742 1.00 73.62 92 PHE A C 1
ATOM 753 O O . PHE A 1 92 ? 13.059 15.560 9.703 1.00 73.62 92 PHE A O 1
ATOM 760 N N . ILE A 1 93 ? 11.912 15.907 7.806 1.00 76.25 93 ILE A N 1
ATOM 761 C CA . ILE A 1 93 ? 11.124 14.663 7.826 1.00 76.25 93 ILE A CA 1
ATOM 762 C C . ILE A 1 93 ? 11.823 13.548 7.023 1.00 76.25 93 ILE A C 1
ATOM 764 O O . ILE A 1 93 ? 11.448 12.383 7.112 1.00 76.25 93 ILE A O 1
ATOM 768 N N . GLN A 1 94 ? 12.891 13.866 6.286 1.00 76.19 94 GLN A N 1
ATOM 769 C CA . GLN A 1 94 ? 13.642 12.894 5.484 1.00 76.19 94 GLN A CA 1
ATOM 770 C C . GLN A 1 94 ? 14.300 11.793 6.334 1.00 76.19 94 GLN A C 1
ATOM 772 O O . GLN A 1 94 ? 14.541 10.685 5.844 1.00 76.19 94 GLN A O 1
ATOM 777 N N . SER A 1 95 ? 14.612 12.082 7.599 1.00 82.19 95 SER A N 1
ATOM 778 C CA . SER A 1 95 ? 15.233 11.104 8.489 1.00 82.19 95 SER A CA 1
ATOM 779 C C . SER A 1 95 ? 14.262 9.970 8.820 1.00 82.19 95 SER A C 1
ATOM 781 O O . SER A 1 95 ? 13.155 10.205 9.307 1.00 82.19 95 SER A O 1
ATOM 783 N N . TYR A 1 96 ? 14.709 8.725 8.631 1.00 80.81 96 TYR A N 1
ATOM 784 C CA . TYR A 1 96 ? 13.949 7.524 8.997 1.00 80.81 96 TYR A CA 1
ATOM 785 C C . TYR A 1 96 ? 13.513 7.537 10.469 1.00 80.81 96 TYR A C 1
ATOM 787 O O . TYR A 1 96 ? 12.421 7.072 10.793 1.00 80.81 96 TYR A O 1
ATOM 795 N N . THR A 1 97 ? 14.322 8.141 11.346 1.00 84.50 97 THR A N 1
ATOM 796 C CA . THR A 1 97 ? 14.035 8.297 12.778 1.00 84.50 97 THR A CA 1
ATOM 797 C C . THR A 1 97 ? 12.822 9.186 13.049 1.00 84.50 97 THR A C 1
ATOM 799 O O . THR A 1 97 ? 12.178 9.020 14.076 1.00 84.50 97 THR A O 1
ATOM 802 N N . VAL A 1 98 ? 12.494 10.117 12.148 1.00 86.44 98 VAL A N 1
ATOM 803 C CA . VAL A 1 98 ? 11.333 11.017 12.274 1.00 86.44 98 VAL A CA 1
ATOM 804 C C . VAL A 1 98 ? 10.137 10.465 11.502 1.00 86.44 98 VAL A C 1
ATOM 806 O O . VAL A 1 98 ? 9.009 10.489 11.999 1.00 86.44 98 VAL A O 1
ATOM 809 N N . LEU A 1 99 ? 10.379 9.916 10.310 1.00 86.50 99 LEU A N 1
ATOM 810 C CA . LEU A 1 99 ? 9.320 9.420 9.438 1.00 86.50 99 LEU A CA 1
ATOM 811 C C . LEU A 1 99 ? 8.597 8.196 10.022 1.00 86.50 99 LEU A C 1
ATOM 813 O O . LEU A 1 99 ? 7.372 8.120 9.940 1.00 86.50 99 LEU A O 1
ATOM 817 N N . LEU A 1 100 ? 9.323 7.261 10.647 1.00 87.19 100 LEU A N 1
ATOM 818 C CA . LEU A 1 100 ? 8.720 6.059 11.239 1.00 87.19 100 LEU A CA 1
ATOM 819 C C . LEU A 1 100 ? 7.763 6.382 12.406 1.00 87.19 100 LEU A C 1
ATOM 821 O O . LEU A 1 100 ? 6.614 5.932 12.360 1.00 87.19 100 LEU A O 1
ATOM 825 N N . PRO A 1 101 ? 8.153 7.183 13.422 1.00 89.81 101 PRO A N 1
ATOM 826 C CA . PRO A 1 101 ? 7.225 7.616 14.465 1.00 89.81 101 PRO A CA 1
ATOM 827 C C . PRO A 1 101 ? 6.040 8.405 13.916 1.00 89.81 101 PRO A C 1
ATOM 829 O O . PRO A 1 101 ? 4.916 8.198 14.367 1.00 89.81 101 PRO A O 1
ATOM 832 N N . LEU A 1 102 ? 6.265 9.278 12.928 1.00 89.56 102 LEU A N 1
ATOM 833 C CA . LEU A 1 102 ? 5.192 10.046 12.298 1.00 89.56 102 LEU A CA 1
ATOM 834 C C . LEU A 1 102 ? 4.150 9.118 11.664 1.00 89.56 102 LEU A C 1
ATOM 836 O O . LEU A 1 102 ? 2.952 9.277 11.898 1.00 89.56 102 LEU A O 1
ATOM 840 N N . LEU A 1 103 ? 4.602 8.112 10.916 1.00 88.62 103 LEU A N 1
ATOM 841 C CA . LEU A 1 103 ? 3.739 7.119 10.281 1.00 88.62 103 LEU A CA 1
ATOM 842 C C . LEU A 1 103 ? 2.948 6.322 11.328 1.00 88.62 103 LEU A C 1
ATOM 844 O O . LEU A 1 103 ? 1.753 6.078 11.151 1.00 88.62 103 LEU A O 1
ATOM 848 N N . LEU A 1 104 ? 3.571 5.979 12.457 1.00 90.88 104 LEU A N 1
ATOM 849 C CA . LEU A 1 104 ? 2.895 5.324 13.577 1.00 90.88 104 LEU A CA 1
ATOM 850 C C . LEU A 1 104 ? 1.803 6.228 14.177 1.00 90.88 104 LEU A C 1
ATOM 852 O O . LEU A 1 104 ? 0.661 5.787 14.330 1.00 90.88 104 LEU A O 1
ATOM 856 N N . VAL A 1 105 ? 2.113 7.499 14.450 1.00 93.62 105 VAL A N 1
ATOM 857 C CA . VAL A 1 105 ? 1.146 8.483 14.972 1.00 93.62 105 VAL A CA 1
ATOM 858 C C . VAL A 1 105 ? -0.037 8.647 14.017 1.00 93.62 105 VAL A C 1
ATOM 860 O O . VAL A 1 105 ? -1.186 8.593 14.458 1.00 93.62 105 VAL A O 1
ATOM 863 N N . VAL A 1 106 ? 0.215 8.771 12.712 1.00 92.81 106 VAL A N 1
ATOM 864 C CA . VAL A 1 106 ? -0.843 8.869 11.693 1.00 92.81 106 VAL A CA 1
ATOM 865 C C . VAL A 1 106 ? -1.753 7.639 11.727 1.00 92.81 106 VAL A C 1
ATOM 867 O O . VAL A 1 106 ? -2.976 7.785 11.737 1.00 92.81 106 VAL A O 1
ATOM 870 N N . ASN A 1 107 ? -1.192 6.431 11.823 1.00 91.25 107 ASN A N 1
ATOM 871 C CA . ASN A 1 107 ? -1.989 5.205 11.906 1.00 91.25 107 ASN A CA 1
ATOM 872 C C . ASN A 1 107 ? -2.835 5.135 13.188 1.00 91.25 107 ASN A C 1
ATOM 874 O O . ASN A 1 107 ? -4.001 4.737 13.124 1.00 91.25 107 ASN A O 1
ATOM 878 N N . ILE A 1 108 ? -2.307 5.577 14.336 1.00 93.25 108 ILE A N 1
ATOM 879 C CA . ILE A 1 108 ? -3.086 5.671 15.583 1.00 93.25 108 ILE A CA 1
ATOM 880 C C . ILE A 1 108 ? -4.238 6.671 15.432 1.00 93.25 108 ILE A C 1
ATOM 882 O O . ILE A 1 108 ? -5.371 6.361 15.810 1.00 93.25 108 ILE A O 1
ATOM 886 N N . LEU A 1 109 ? -3.978 7.852 14.862 1.00 94.50 109 LEU A N 1
ATOM 887 C CA . LEU A 1 109 ? -5.002 8.878 14.644 1.00 94.50 109 LEU A CA 1
ATOM 888 C C . LEU A 1 109 ? -6.113 8.375 13.718 1.00 94.50 109 LEU A C 1
ATOM 890 O O . LEU A 1 109 ? -7.295 8.552 14.023 1.00 94.50 109 LEU A O 1
ATOM 894 N N . VAL A 1 110 ? -5.750 7.693 12.629 1.00 92.00 110 VAL A N 1
ATOM 895 C CA . VAL A 1 110 ? -6.708 7.076 11.702 1.00 92.00 110 VAL A CA 1
ATOM 896 C C . VAL A 1 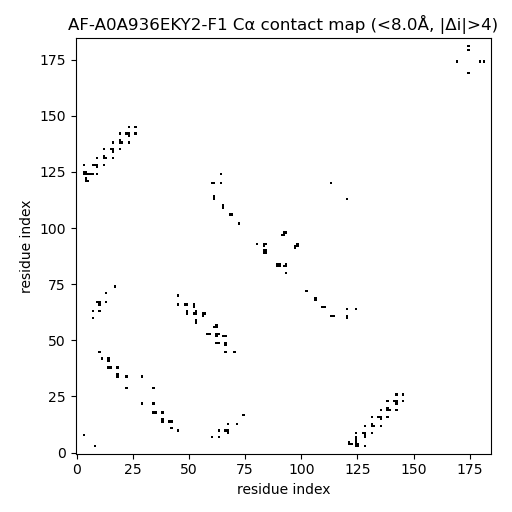110 ? -7.520 5.986 12.403 1.00 92.00 110 VAL A C 1
ATOM 898 O O . VAL A 1 110 ? -8.747 5.979 12.291 1.00 92.00 110 VAL A O 1
ATOM 901 N N . ALA A 1 111 ? -6.881 5.106 13.179 1.00 91.06 111 ALA A N 1
ATOM 902 C CA . ALA A 1 111 ? -7.572 4.064 13.940 1.00 91.06 111 ALA A CA 1
ATOM 903 C C . ALA A 1 111 ? -8.564 4.659 14.954 1.00 91.06 111 ALA A C 1
ATOM 905 O O . ALA A 1 111 ? -9.707 4.201 15.064 1.00 91.06 111 ALA A O 1
ATOM 906 N N . TRP A 1 112 ? -8.159 5.712 15.667 1.00 93.12 112 TRP A N 1
ATOM 907 C CA . TRP A 1 112 ? -9.018 6.424 16.610 1.00 93.12 112 TRP A CA 1
ATOM 908 C C . TRP A 1 112 ? -10.207 7.096 15.907 1.00 93.12 112 TRP A C 1
ATOM 910 O O . TRP A 1 112 ? -11.359 6.914 16.320 1.00 93.12 112 TRP A O 1
ATOM 920 N N . TRP A 1 113 ? -9.954 7.804 14.804 1.00 93.19 113 TRP A N 1
ATOM 921 C CA . TRP A 1 113 ? -10.987 8.464 14.005 1.00 93.19 113 TRP A CA 1
ATOM 922 C C . TRP A 1 113 ? -11.989 7.467 13.407 1.00 93.19 113 TRP A C 1
ATOM 924 O O . TRP A 1 113 ? -13.205 7.678 13.490 1.00 93.19 113 TRP A O 1
ATOM 934 N N . LEU A 1 114 ? -11.506 6.338 12.880 1.00 89.75 114 LEU A N 1
ATOM 935 C CA . LEU A 1 114 ? -12.344 5.252 12.372 1.00 89.75 114 LEU A CA 1
ATOM 936 C C . LEU A 1 114 ? -13.202 4.643 13.483 1.00 89.75 114 LEU A C 1
ATOM 938 O O . LEU A 1 114 ? -14.389 4.393 13.273 1.00 89.75 114 LEU A O 1
ATOM 942 N N . LYS A 1 115 ? -12.656 4.429 14.685 1.00 87.50 115 LYS A N 1
ATOM 943 C CA . LYS A 1 115 ? -13.421 3.855 15.805 1.00 87.50 115 LYS A CA 1
ATOM 944 C C . LYS A 1 115 ? -14.582 4.760 16.236 1.00 87.50 115 LYS A C 1
ATOM 946 O O . LYS A 1 115 ? -15.634 4.252 16.634 1.00 87.50 115 LYS A O 1
ATOM 951 N N . ARG A 1 116 ? -14.411 6.082 16.119 1.00 88.19 116 ARG A N 1
ATOM 952 C CA . ARG A 1 116 ? -15.430 7.089 16.459 1.00 88.19 116 ARG A CA 1
ATOM 953 C C . ARG A 1 116 ? -16.538 7.197 15.404 1.00 88.19 116 ARG A C 1
ATOM 955 O O . ARG A 1 116 ? -17.688 7.422 15.763 1.00 88.19 116 ARG A O 1
ATOM 962 N N . ASN A 1 117 ? -16.228 6.969 14.127 1.00 88.69 117 ASN A N 1
ATOM 963 C CA . ASN A 1 117 ? -17.137 7.246 13.008 1.00 88.69 117 ASN A CA 1
ATOM 964 C C . ASN A 1 117 ? -17.674 5.984 12.307 1.00 88.69 117 ASN A C 1
ATOM 966 O O . ASN A 1 117 ? -17.544 5.821 11.093 1.00 88.69 117 ASN A O 1
ATOM 970 N N . LYS A 1 118 ? -18.343 5.097 13.054 1.00 83.94 118 LYS A N 1
ATOM 971 C CA . LYS A 1 118 ? -18.865 3.816 12.527 1.00 83.94 118 LYS A CA 1
ATOM 972 C C . LYS A 1 118 ? -19.834 3.960 11.348 1.00 83.94 118 LYS A C 1
ATOM 974 O O . LYS A 1 118 ? -19.871 3.104 10.469 1.00 83.94 118 LYS A O 1
ATOM 979 N N . GLN A 1 119 ? -20.603 5.049 11.302 1.00 83.75 119 GLN A N 1
ATOM 980 C CA . GLN A 1 119 ? -21.556 5.310 10.217 1.00 83.75 119 GLN A CA 1
ATOM 981 C C . GLN A 1 119 ? -20.868 5.570 8.866 1.00 83.75 119 GLN A C 1
ATOM 983 O O . GLN A 1 119 ? -21.483 5.394 7.814 1.00 83.75 119 GLN A O 1
ATOM 988 N N . LEU A 1 120 ? -19.589 5.965 8.872 1.00 86.50 120 LEU A N 1
ATOM 989 C CA . LEU A 1 120 ? -18.843 6.273 7.652 1.00 86.50 120 LEU A CA 1
ATOM 990 C C . LEU A 1 120 ? -18.262 5.032 6.969 1.00 86.50 120 LEU A C 1
ATOM 992 O O . LEU A 1 120 ? -17.874 5.132 5.808 1.00 86.50 120 LEU A O 1
ATOM 996 N N . TYR A 1 121 ? -18.245 3.864 7.620 1.00 87.25 121 TYR A N 1
ATOM 997 C CA . TYR A 1 121 ? -17.604 2.662 7.070 1.00 87.25 121 TYR A CA 1
ATOM 998 C C . TYR A 1 121 ? -18.137 2.294 5.690 1.00 87.25 121 TYR A C 1
ATOM 1000 O O . TYR A 1 121 ? -17.364 2.132 4.754 1.00 87.25 121 TYR A O 1
ATOM 1008 N N . GLN A 1 122 ? -19.458 2.246 5.524 1.00 85.12 122 GLN A N 1
ATOM 1009 C CA . GLN A 1 122 ? -20.060 1.879 4.239 1.00 85.12 122 GLN A CA 1
ATOM 1010 C C . GLN A 1 122 ? -19.782 2.910 3.137 1.00 85.12 122 GLN A C 1
ATOM 1012 O O . GLN A 1 122 ? -19.648 2.540 1.970 1.00 85.12 122 GLN A O 1
ATOM 1017 N N . LYS A 1 123 ? -19.697 4.199 3.499 1.00 87.94 123 LYS A N 1
ATOM 1018 C CA . LYS A 1 123 ? -19.366 5.275 2.555 1.00 87.94 123 LYS A CA 1
ATOM 1019 C C . LYS A 1 123 ? -17.905 5.168 2.115 1.00 87.94 123 LYS A C 1
ATOM 1021 O O . LYS A 1 123 ? -17.639 5.219 0.919 1.00 87.94 123 LYS A O 1
ATOM 1026 N N . LEU A 1 124 ? -16.991 4.936 3.061 1.00 89.62 124 LEU A N 1
ATOM 1027 C CA . LEU A 1 124 ? -15.565 4.740 2.787 1.00 89.62 124 LEU A CA 1
ATOM 1028 C C . LEU A 1 124 ? -15.303 3.482 1.957 1.00 89.62 124 LEU A C 1
ATOM 1030 O O . LEU A 1 124 ? -14.529 3.547 1.013 1.00 89.62 124 LEU A O 1
ATOM 1034 N N . PHE A 1 125 ? -15.984 2.369 2.240 1.00 91.50 125 PHE A N 1
ATOM 1035 C CA . PHE A 1 125 ? -15.871 1.140 1.445 1.00 91.50 125 PHE A CA 1
ATOM 1036 C C . PHE A 1 125 ? -16.219 1.376 -0.024 1.00 91.50 125 PHE A C 1
ATOM 1038 O O . PHE A 1 125 ? -15.473 0.972 -0.912 1.00 91.50 125 PHE A O 1
ATOM 1045 N N . LEU A 1 126 ? -17.346 2.049 -0.281 1.00 89.00 126 LEU A N 1
ATOM 1046 C CA . LEU A 1 126 ? -17.756 2.361 -1.646 1.00 89.00 126 LEU A CA 1
ATOM 1047 C C . LEU A 1 126 ? -16.760 3.309 -2.312 1.00 89.00 126 LEU A C 1
ATOM 1049 O O . LEU A 1 126 ? -16.353 3.049 -3.440 1.00 89.00 126 LEU A O 1
ATOM 1053 N N . TYR A 1 127 ? -16.361 4.372 -1.611 1.00 92.19 127 TYR A N 1
ATOM 1054 C CA . TYR A 1 127 ? -15.414 5.354 -2.127 1.00 92.19 127 TYR A CA 1
ATOM 1055 C C . TYR A 1 127 ? -14.074 4.711 -2.498 1.00 92.19 127 TYR A C 1
ATOM 1057 O O . TYR A 1 127 ? -13.634 4.847 -3.634 1.00 92.19 127 TYR A O 1
ATOM 1065 N N . LEU A 1 128 ? -13.466 3.952 -1.580 1.00 92.88 128 LEU A N 1
ATOM 1066 C CA . LEU A 1 128 ? -12.176 3.298 -1.802 1.00 92.88 128 LEU A CA 1
ATOM 1067 C C . LEU A 1 128 ? -12.245 2.260 -2.920 1.00 92.88 128 LEU A C 1
ATOM 1069 O O . LEU A 1 128 ? -11.359 2.229 -3.766 1.00 92.88 128 LEU A O 1
ATOM 1073 N N . ASN A 1 129 ? -13.303 1.446 -2.972 1.00 92.81 129 ASN A N 1
ATOM 1074 C CA . ASN A 1 129 ? -13.463 0.474 -4.053 1.00 92.81 129 ASN A CA 1
ATOM 1075 C C . ASN A 1 129 ? -13.525 1.163 -5.422 1.00 92.81 129 ASN A C 1
ATOM 1077 O O . ASN A 1 129 ? -12.835 0.746 -6.344 1.00 92.81 129 ASN A O 1
ATOM 1081 N N . VAL A 1 130 ? -14.328 2.223 -5.559 1.00 91.88 130 VAL A N 1
ATOM 1082 C CA . VAL A 1 130 ? -14.448 2.960 -6.826 1.00 91.88 130 VAL A CA 1
ATOM 1083 C C . VAL A 1 130 ? -13.133 3.652 -7.182 1.00 91.88 130 VAL A C 1
ATOM 1085 O O . VAL A 1 130 ? -12.687 3.544 -8.320 1.00 91.88 130 VAL A O 1
ATOM 1088 N N . LEU A 1 131 ? -12.494 4.307 -6.211 1.00 93.62 131 LEU A N 1
ATOM 1089 C CA . LEU A 1 131 ? -11.223 5.002 -6.407 1.00 93.62 131 LEU A CA 1
ATOM 1090 C C . LEU A 1 131 ? -10.136 4.050 -6.922 1.00 93.62 131 LEU A C 1
ATOM 1092 O O . LEU A 1 131 ? -9.499 4.335 -7.930 1.00 93.62 131 LEU A O 1
ATOM 1096 N N . PHE A 1 132 ? -9.966 2.896 -6.277 1.00 92.88 132 PHE A N 1
ATOM 1097 C CA . PHE A 1 132 ? -8.946 1.932 -6.681 1.00 92.88 132 PHE A CA 1
ATOM 1098 C C . PHE A 1 132 ? -9.267 1.223 -7.993 1.00 92.88 132 PHE A C 1
ATOM 1100 O O . PHE A 1 132 ? -8.349 0.901 -8.737 1.00 92.88 132 PHE A O 1
ATOM 1107 N N . ILE A 1 133 ? -10.545 1.013 -8.323 1.00 92.81 133 ILE A N 1
ATOM 1108 C CA . ILE A 1 133 ? -10.914 0.530 -9.661 1.00 92.81 133 ILE A CA 1
ATOM 1109 C C . ILE A 1 133 ? -10.452 1.535 -10.720 1.00 92.81 133 ILE A C 1
ATOM 1111 O O . ILE A 1 133 ? -9.840 1.131 -11.704 1.00 92.81 133 ILE A O 1
ATOM 1115 N N . ILE A 1 134 ? -10.704 2.831 -10.509 1.00 94.56 134 ILE A N 1
ATOM 1116 C CA . ILE A 1 134 ? -10.273 3.882 -11.440 1.00 94.56 134 ILE A CA 1
ATOM 1117 C C . ILE A 1 134 ? -8.747 3.884 -11.573 1.00 94.56 134 ILE A C 1
ATOM 1119 O O . ILE A 1 134 ? -8.250 3.888 -12.695 1.00 94.56 134 ILE A O 1
ATOM 1123 N N . PHE A 1 135 ? -8.017 3.812 -10.457 1.00 93.44 135 PHE A N 1
ATOM 1124 C CA . PHE A 1 135 ? -6.552 3.783 -10.463 1.00 93.44 135 PHE A CA 1
ATOM 1125 C C . PHE A 1 135 ? -5.975 2.555 -11.178 1.00 93.44 135 PHE A C 1
ATOM 1127 O O . PHE A 1 135 ? -5.123 2.697 -12.054 1.00 93.44 135 PHE A O 1
ATOM 1134 N N . CYS A 1 136 ? -6.490 1.356 -10.894 1.00 92.81 136 CYS A N 1
ATOM 1135 C CA . CYS A 1 136 ? -6.070 0.145 -11.601 1.00 92.81 136 CYS A CA 1
ATOM 1136 C C . CYS A 1 136 ? -6.340 0.238 -13.108 1.00 92.81 136 CYS A C 1
ATOM 1138 O O . CYS A 1 136 ? -5.507 -0.182 -13.906 1.00 92.81 136 CYS A O 1
ATOM 1140 N N . VAL A 1 137 ? -7.491 0.789 -13.512 1.00 94.31 137 VAL A N 1
ATOM 1141 C CA . VAL A 1 137 ? -7.821 0.968 -14.934 1.00 94.31 137 VAL A CA 1
ATOM 1142 C C . VAL A 1 137 ? -6.876 1.975 -15.588 1.00 94.31 137 VAL A C 1
ATOM 1144 O O . VAL A 1 137 ? -6.396 1.710 -16.690 1.00 94.31 137 VAL A O 1
ATOM 1147 N N . SER A 1 138 ? -6.564 3.095 -14.929 1.00 93.25 138 SER A N 1
ATOM 1148 C CA . SER A 1 138 ? -5.623 4.073 -15.483 1.00 93.25 138 SER A CA 1
ATOM 1149 C C . SER A 1 138 ? -4.220 3.495 -15.668 1.00 93.25 138 SER A C 1
ATOM 1151 O O . SER A 1 138 ? -3.649 3.658 -16.746 1.00 93.25 138 SER A O 1
ATOM 1153 N N . ASP A 1 139 ? -3.687 2.764 -14.683 1.00 90.81 139 ASP A N 1
ATOM 1154 C CA . ASP A 1 139 ? -2.364 2.139 -14.819 1.00 90.81 139 ASP A CA 1
ATOM 1155 C C . ASP A 1 139 ? -2.362 1.015 -15.853 1.00 90.81 139 ASP A C 1
ATOM 1157 O O . ASP A 1 139 ? -1.401 0.885 -16.606 1.00 90.81 139 ASP A O 1
ATOM 1161 N N . ALA A 1 140 ? -3.444 0.239 -15.967 1.00 91.50 140 ALA A N 1
ATOM 1162 C CA . ALA A 1 140 ? -3.557 -0.777 -17.011 1.00 91.50 140 ALA A CA 1
ATOM 1163 C C . ALA A 1 140 ? -3.483 -0.155 -18.418 1.00 91.50 140 ALA A C 1
ATOM 1165 O O . ALA A 1 140 ? -2.775 -0.671 -19.283 1.00 91.50 140 ALA A O 1
ATOM 1166 N N . VAL A 1 141 ? -4.150 0.982 -18.647 1.00 92.56 141 VAL A N 1
ATOM 1167 C CA . VAL A 1 141 ? -4.068 1.714 -19.925 1.00 92.56 141 VAL A CA 1
ATOM 1168 C C . VAL A 1 141 ? -2.650 2.242 -20.176 1.00 92.56 141 VAL A C 1
ATOM 1170 O O . VAL A 1 141 ? -2.136 2.134 -21.295 1.00 92.56 141 VAL A O 1
ATOM 1173 N N . LEU A 1 142 ? -1.979 2.768 -19.148 1.00 90.62 142 LEU A N 1
ATOM 1174 C CA . LEU A 1 142 ? -0.588 3.219 -19.261 1.00 90.62 142 LEU A CA 1
ATOM 1175 C C . LEU A 1 142 ? 0.368 2.060 -19.562 1.00 90.62 142 LEU A C 1
ATOM 1177 O O . LEU A 1 142 ? 1.244 2.196 -20.414 1.00 90.62 142 LEU A O 1
ATOM 1181 N N . LEU A 1 143 ? 0.169 0.906 -18.933 1.00 88.38 143 LEU A N 1
ATOM 1182 C CA . LEU A 1 143 ? 0.981 -0.283 -19.163 1.00 88.38 143 LEU A CA 1
ATOM 1183 C C . LEU A 1 143 ? 0.810 -0.812 -20.589 1.00 88.38 143 LEU A C 1
ATOM 1185 O O . LEU A 1 143 ? 1.801 -1.094 -21.257 1.00 88.38 143 LEU A O 1
ATOM 1189 N N . VAL A 1 144 ? -0.426 -0.875 -21.091 1.00 89.38 144 VAL A N 1
ATOM 1190 C CA . VAL A 1 144 ? -0.708 -1.289 -22.475 1.00 89.38 144 VAL A CA 1
ATOM 1191 C C . VAL A 1 144 ? -0.111 -0.305 -23.484 1.00 89.38 144 VAL A C 1
ATOM 1193 O O . VAL A 1 144 ? 0.463 -0.731 -24.485 1.00 89.38 144 VAL A O 1
ATOM 1196 N N . SER A 1 145 ? -0.184 1.005 -23.228 1.00 88.88 145 SER A N 1
ATOM 1197 C CA . SER A 1 145 ? 0.405 2.003 -24.136 1.00 88.88 145 SER A CA 1
ATOM 1198 C C . SER A 1 145 ? 1.937 1.951 -24.155 1.00 88.88 145 SER A C 1
ATOM 1200 O O . SER A 1 145 ? 2.538 2.041 -25.232 1.00 88.88 145 SER A O 1
ATOM 1202 N N . LYS A 1 146 ? 2.574 1.720 -22.997 1.00 86.31 146 LYS A N 1
ATOM 1203 C CA . LYS A 1 146 ? 4.013 1.436 -22.915 1.00 86.31 146 LYS A CA 1
ATOM 1204 C C . LYS A 1 146 ? 4.371 0.146 -23.644 1.00 86.31 146 LYS A C 1
ATOM 1206 O O . LYS A 1 146 ? 5.325 0.161 -24.412 1.00 86.31 146 LYS A O 1
ATOM 1211 N N . ALA A 1 147 ? 3.585 -0.918 -23.487 1.00 84.81 147 ALA A N 1
ATOM 1212 C CA . ALA A 1 147 ? 3.804 -2.181 -24.186 1.00 84.81 147 ALA A CA 1
ATOM 1213 C C . ALA A 1 147 ? 3.712 -2.046 -25.710 1.00 84.81 147 ALA A C 1
ATOM 1215 O O . ALA A 1 147 ? 4.558 -2.578 -26.421 1.00 84.81 147 ALA A O 1
ATOM 1216 N N . ALA A 1 148 ? 2.741 -1.282 -26.213 1.00 84.50 148 ALA A N 1
ATOM 1217 C CA . ALA A 1 148 ? 2.590 -1.026 -27.644 1.00 84.50 148 ALA A CA 1
ATOM 1218 C C . ALA A 1 148 ? 3.707 -0.138 -28.224 1.00 84.50 148 ALA A C 1
ATOM 1220 O O . ALA A 1 148 ? 4.036 -0.247 -29.403 1.00 84.50 148 ALA A O 1
ATOM 1221 N N . SER A 1 149 ? 4.285 0.744 -27.404 1.00 82.44 149 SER A N 1
ATOM 1222 C CA . SER A 1 149 ? 5.350 1.669 -27.818 1.00 82.44 149 SER A CA 1
ATOM 1223 C C . SER A 1 149 ? 6.756 1.120 -27.572 1.00 82.44 149 SER A C 1
ATOM 1225 O O . SER A 1 149 ? 7.738 1.740 -27.989 1.00 82.44 149 SER A O 1
ATOM 1227 N N . TYR A 1 150 ? 6.874 -0.013 -26.876 1.00 75.44 150 TYR A N 1
ATOM 1228 C CA . TYR A 1 150 ? 8.157 -0.576 -26.492 1.00 75.44 150 TYR A CA 1
ATOM 1229 C C . TYR A 1 150 ? 8.888 -1.113 -27.721 1.00 75.44 150 TYR A C 1
ATOM 1231 O O . TYR A 1 150 ? 8.460 -2.069 -28.364 1.00 75.44 150 TYR A O 1
ATOM 1239 N N . LYS A 1 151 ? 10.020 -0.486 -28.038 1.00 68.06 151 LYS A N 1
ATOM 1240 C CA . LYS A 1 151 ? 11.015 -1.036 -28.952 1.00 68.06 151 LYS A CA 1
ATOM 1241 C C . LYS A 1 151 ? 12.120 -1.622 -28.091 1.00 68.06 151 LYS A C 1
ATOM 1243 O O . LYS A 1 151 ? 12.730 -0.879 -27.324 1.00 68.06 151 LYS A O 1
ATOM 1248 N N . GLU A 1 152 ? 12.366 -2.926 -28.212 1.00 62.09 152 GLU A N 1
ATOM 1249 C CA . GLU A 1 152 ? 13.549 -3.534 -27.607 1.00 62.09 152 GLU A CA 1
ATOM 1250 C C . GLU A 1 152 ? 14.778 -2.745 -28.053 1.00 62.09 152 GLU A C 1
ATOM 1252 O O . GLU A 1 152 ? 15.059 -2.606 -29.248 1.00 62.09 152 GLU A O 1
ATOM 1257 N N . VAL A 1 153 ? 15.504 -2.192 -27.084 1.00 57.50 153 VAL A N 1
ATOM 1258 C CA . 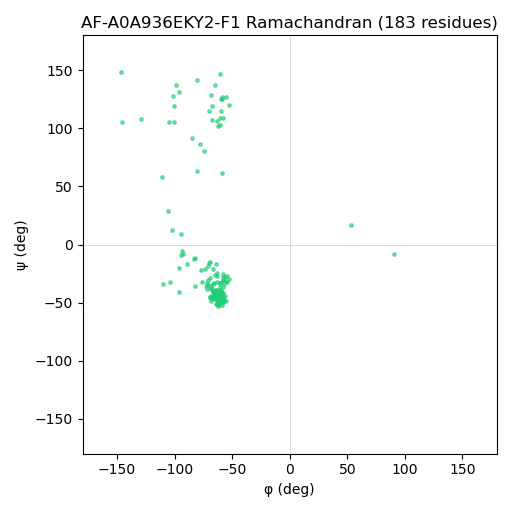VAL A 1 153 ? 16.814 -1.607 -27.340 1.00 57.50 153 VAL A CA 1
ATOM 1259 C C . VAL A 1 153 ? 17.768 -2.781 -27.534 1.00 57.50 153 VAL A C 1
ATOM 1261 O O . VAL A 1 153 ? 18.458 -3.207 -26.613 1.00 57.50 153 VAL A O 1
ATOM 1264 N N . ALA A 1 154 ? 17.767 -3.354 -28.737 1.00 50.25 154 ALA A N 1
ATOM 1265 C CA . ALA A 1 154 ? 18.807 -4.272 -29.163 1.00 50.25 154 ALA A CA 1
ATOM 1266 C C . ALA A 1 154 ? 20.119 -3.481 -29.177 1.00 50.25 154 ALA A C 1
ATOM 1268 O O . ALA A 1 154 ? 20.341 -2.662 -30.068 1.00 50.25 154 ALA A O 1
ATOM 1269 N N . TYR A 1 155 ? 20.959 -3.670 -28.155 1.00 52.78 155 TYR A N 1
ATOM 1270 C CA . TYR A 1 155 ? 22.301 -3.097 -28.111 1.00 52.78 155 TYR A CA 1
ATOM 1271 C C . TYR A 1 155 ? 23.069 -3.603 -29.341 1.00 52.78 155 TYR A C 1
ATOM 1273 O O . TYR A 1 155 ? 23.403 -4.787 -29.385 1.00 52.78 155 TYR A O 1
ATOM 1281 N N . PRO A 1 156 ? 23.361 -2.752 -30.346 1.00 57.66 156 PRO A N 1
ATOM 1282 C CA . PRO A 1 156 ? 23.871 -3.231 -31.633 1.00 57.66 156 PRO A CA 1
ATOM 1283 C C . PRO A 1 156 ? 25.291 -3.794 -31.542 1.00 57.66 156 PRO A C 1
ATOM 1285 O O . PRO A 1 156 ? 25.746 -4.455 -32.463 1.00 57.66 156 PRO A O 1
ATOM 1288 N N . ASN A 1 157 ? 25.996 -3.518 -30.443 1.00 57.34 157 ASN A N 1
ATOM 1289 C CA . ASN A 1 157 ? 27.343 -3.995 -30.185 1.00 57.34 157 ASN A CA 1
ATOM 1290 C C . ASN A 1 157 ? 27.500 -4.247 -28.681 1.00 57.34 157 ASN A C 1
ATOM 1292 O O . ASN A 1 157 ? 27.630 -3.275 -27.929 1.00 57.34 157 ASN A O 1
ATOM 1296 N N . PRO A 1 158 ? 27.508 -5.505 -28.205 1.00 59.28 158 PRO A N 1
ATOM 1297 C CA . PRO A 1 158 ? 28.032 -5.781 -26.878 1.00 59.28 158 PRO A CA 1
ATOM 1298 C C . PRO A 1 158 ? 29.501 -5.352 -26.886 1.00 59.28 158 PRO A C 1
ATOM 1300 O O . PRO A 1 158 ? 30.335 -5.949 -27.565 1.00 59.28 158 PRO A O 1
ATOM 1303 N N . VAL A 1 159 ? 29.817 -4.261 -26.187 1.00 63.84 159 VAL A N 1
ATOM 1304 C CA . VAL A 1 159 ? 31.207 -3.852 -25.987 1.00 63.84 159 VAL A CA 1
ATOM 1305 C C . VAL A 1 159 ? 31.886 -5.009 -25.263 1.00 63.84 159 VAL A C 1
ATOM 1307 O O . 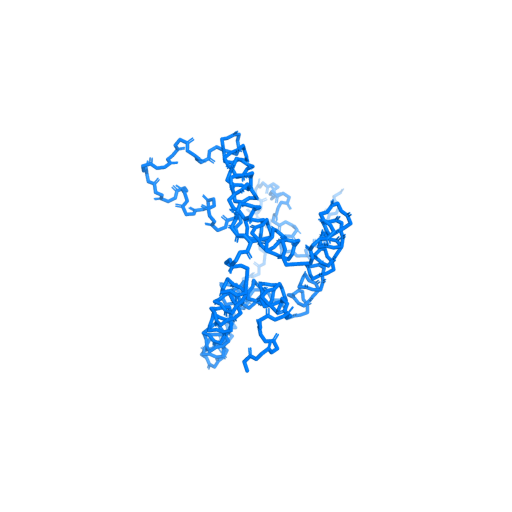VAL A 1 159 ? 31.496 -5.346 -24.145 1.00 63.84 159 VAL A O 1
ATOM 1310 N N . ALA A 1 160 ? 32.853 -5.656 -25.919 1.00 62.72 160 ALA A N 1
ATOM 1311 C CA . ALA A 1 160 ? 33.598 -6.752 -25.318 1.00 62.72 160 ALA A CA 1
ATOM 1312 C C . ALA A 1 160 ? 34.206 -6.265 -23.996 1.00 62.72 160 ALA A C 1
ATOM 1314 O O . ALA A 1 160 ? 34.857 -5.219 -23.947 1.00 62.72 160 ALA A O 1
ATOM 1315 N N . PHE A 1 161 ? 33.940 -7.000 -22.916 1.00 64.75 161 PHE A N 1
ATOM 1316 C CA . PHE A 1 161 ? 34.428 -6.657 -21.589 1.00 64.75 161 PHE A CA 1
ATOM 1317 C C . PHE A 1 161 ? 35.960 -6.712 -21.575 1.00 64.75 161 PHE A C 1
ATOM 1319 O O . PHE A 1 161 ? 36.563 -7.783 -21.612 1.00 64.75 161 PHE A O 1
ATOM 1326 N N . ASP A 1 162 ? 36.590 -5.540 -21.548 1.00 70.25 162 ASP A N 1
ATOM 1327 C CA . ASP A 1 162 ? 38.041 -5.395 -21.554 1.00 70.25 162 ASP A CA 1
ATOM 1328 C C . ASP A 1 162 ? 38.585 -5.514 -20.123 1.00 70.25 162 ASP A C 1
ATOM 1330 O O . ASP A 1 162 ? 38.679 -4.533 -19.376 1.00 70.25 162 ASP A O 1
ATOM 1334 N N . GLN A 1 163 ? 38.943 -6.743 -19.741 1.00 68.19 163 GLN A N 1
ATOM 1335 C CA . GLN A 1 163 ? 39.517 -7.064 -18.429 1.00 68.19 163 GLN A CA 1
ATOM 1336 C C . GLN A 1 163 ? 40.768 -6.234 -18.101 1.00 68.19 163 GLN A C 1
ATOM 1338 O O . GLN A 1 163 ? 41.030 -5.968 -16.928 1.00 68.19 163 GLN A O 1
ATOM 1343 N N . SER A 1 164 ? 41.514 -5.766 -19.110 1.00 68.50 164 SER A N 1
ATOM 1344 C CA . SER A 1 164 ? 42.759 -5.012 -18.910 1.00 68.50 164 SER A CA 1
ATOM 1345 C C . SER A 1 164 ? 42.544 -3.600 -18.338 1.00 68.50 164 SER A C 1
ATOM 1347 O O . SER A 1 164 ? 43.475 -2.990 -17.806 1.00 68.50 164 SER A O 1
ATOM 1349 N N . LYS A 1 165 ? 41.309 -3.081 -18.392 1.00 64.88 165 LYS A N 1
ATOM 1350 C CA . LYS A 1 165 ? 40.937 -1.755 -17.867 1.00 64.88 165 LYS A CA 1
ATOM 1351 C C . LYS A 1 165 ? 40.410 -1.783 -16.431 1.00 64.88 165 LYS A C 1
ATOM 1353 O O . LYS A 1 165 ? 40.193 -0.719 -15.844 1.00 64.88 165 LYS A O 1
ATOM 1358 N N . VAL A 1 166 ? 40.234 -2.964 -15.835 1.00 63.69 166 VAL A N 1
ATOM 1359 C CA . VAL A 1 166 ? 39.752 -3.120 -14.455 1.00 63.69 166 VAL A CA 1
ATOM 1360 C C . VAL A 1 166 ? 40.900 -2.837 -13.478 1.00 63.69 166 VAL A C 1
ATOM 1362 O O . VAL A 1 166 ? 41.631 -3.729 -13.063 1.00 63.69 166 VAL A O 1
ATOM 1365 N N . ARG A 1 167 ? 41.084 -1.559 -13.122 1.00 66.69 167 ARG A N 1
ATOM 1366 C CA . ARG A 1 167 ? 42.152 -1.096 -12.208 1.00 66.69 167 ARG A CA 1
ATOM 1367 C C . ARG A 1 167 ? 41.821 -1.251 -10.717 1.00 66.69 167 ARG A C 1
ATOM 1369 O O . ARG A 1 167 ? 42.704 -1.100 -9.882 1.00 66.69 167 ARG A O 1
ATOM 1376 N N . ALA A 1 168 ? 40.566 -1.541 -10.378 1.00 68.56 168 ALA A N 1
ATOM 1377 C CA . ALA A 1 168 ? 40.102 -1.733 -9.007 1.00 68.56 168 ALA A CA 1
ATOM 1378 C C . ALA A 1 168 ? 38.991 -2.791 -8.965 1.00 68.56 168 ALA A C 1
ATOM 1380 O O . ALA A 1 168 ? 38.216 -2.912 -9.916 1.00 68.56 168 ALA A O 1
ATOM 1381 N N . LYS A 1 169 ? 38.902 -3.548 -7.861 1.00 58.09 169 LYS A N 1
ATOM 1382 C CA . LYS A 1 169 ? 37.823 -4.525 -7.655 1.00 58.09 169 LYS A CA 1
ATOM 1383 C C . LYS A 1 169 ? 36.464 -3.807 -7.711 1.00 58.09 169 LYS A C 1
ATOM 1385 O O . LYS A 1 169 ? 36.286 -2.835 -6.973 1.00 58.09 169 LYS A O 1
ATOM 1390 N N . PRO A 1 170 ? 35.513 -4.263 -8.548 1.00 57.66 170 PRO A N 1
ATOM 1391 C CA . PRO A 1 170 ? 34.173 -3.698 -8.575 1.00 57.66 170 PRO A CA 1
ATOM 1392 C C . PRO A 1 170 ? 33.498 -3.866 -7.215 1.00 57.66 170 PRO A C 1
ATOM 1394 O O . PRO A 1 170 ? 33.711 -4.854 -6.509 1.00 57.66 170 PRO A O 1
ATOM 1397 N N . ASN A 1 171 ? 32.670 -2.893 -6.853 1.00 53.00 171 ASN A N 1
ATOM 1398 C CA . ASN A 1 171 ? 31.871 -2.956 -5.639 1.00 53.00 171 ASN A CA 1
ATOM 1399 C C . ASN A 1 171 ? 30.858 -4.113 -5.754 1.00 53.00 171 ASN A C 1
ATOM 1401 O O . ASN A 1 171 ? 30.249 -4.281 -6.808 1.00 53.00 171 ASN A O 1
ATOM 1405 N N . VAL A 1 172 ? 30.661 -4.899 -4.688 1.00 58.94 172 VAL A N 1
ATOM 1406 C CA . VAL A 1 172 ? 29.881 -6.164 -4.688 1.00 58.94 172 VAL A CA 1
ATOM 1407 C C . VAL A 1 172 ? 28.467 -6.002 -5.268 1.00 58.94 172 VAL A C 1
ATOM 1409 O O . VAL A 1 172 ? 27.945 -6.913 -5.905 1.00 58.94 172 VAL A O 1
ATOM 1412 N N . TYR A 1 173 ? 27.881 -4.811 -5.130 1.00 49.09 173 TYR A N 1
ATOM 1413 C CA . TYR A 1 173 ? 26.577 -4.457 -5.692 1.00 49.09 173 TYR A CA 1
ATOM 1414 C C . TYR A 1 173 ? 26.492 -4.604 -7.221 1.00 49.09 173 TYR A C 1
ATOM 1416 O O . TYR A 1 173 ? 25.433 -4.956 -7.733 1.00 49.09 173 TYR A O 1
ATOM 1424 N N . PHE A 1 174 ? 27.595 -4.412 -7.953 1.00 51.12 174 PHE A N 1
ATOM 1425 C CA . PHE A 1 174 ? 27.622 -4.610 -9.407 1.00 51.12 174 PHE A CA 1
ATOM 1426 C C . PHE A 1 174 ? 27.552 -6.092 -9.807 1.00 51.12 174 PHE A C 1
ATOM 1428 O O . PHE A 1 174 ? 26.936 -6.416 -10.819 1.00 51.12 174 PHE A O 1
ATOM 1435 N N . CYS A 1 175 ? 28.126 -6.994 -9.003 1.00 47.22 175 CYS A N 1
ATOM 1436 C CA . CYS A 1 175 ? 28.116 -8.437 -9.274 1.00 47.22 175 CYS A CA 1
ATOM 1437 C C . CYS A 1 175 ? 26.773 -9.110 -8.951 1.00 47.22 175 CYS A C 1
ATOM 1439 O O . CYS A 1 175 ? 26.502 -10.183 -9.472 1.00 47.22 175 CYS A O 1
ATOM 1441 N N . CYS A 1 176 ? 25.940 -8.517 -8.089 1.00 44.16 176 CYS A N 1
ATOM 1442 C CA . CYS A 1 176 ? 24.579 -9.017 -7.866 1.00 44.16 176 CYS A CA 1
ATOM 1443 C C . CYS A 1 176 ? 23.598 -8.523 -8.936 1.00 44.16 176 CYS A C 1
ATOM 1445 O O . CYS A 1 176 ? 22.693 -9.259 -9.308 1.00 44.16 176 CYS A O 1
ATOM 1447 N N . LEU A 1 177 ? 23.763 -7.288 -9.429 1.00 41.59 177 LEU A N 1
ATOM 1448 C CA . LEU A 1 177 ? 22.868 -6.711 -10.440 1.00 41.59 177 LEU A CA 1
ATOM 1449 C C . LEU A 1 177 ? 23.082 -7.338 -11.826 1.00 41.59 177 LEU A C 1
ATOM 1451 O O . LEU A 1 177 ? 22.140 -7.531 -12.588 1.00 41.59 177 LEU A O 1
ATOM 1455 N N . MET A 1 178 ? 24.331 -7.665 -12.154 1.00 45.41 178 MET A N 1
ATOM 1456 C CA . MET A 1 178 ? 24.679 -8.449 -13.332 1.00 45.41 178 MET A CA 1
ATOM 1457 C C . MET A 1 178 ? 25.026 -9.834 -12.829 1.00 45.41 178 MET A C 1
ATOM 1459 O O . MET A 1 178 ? 26.079 -9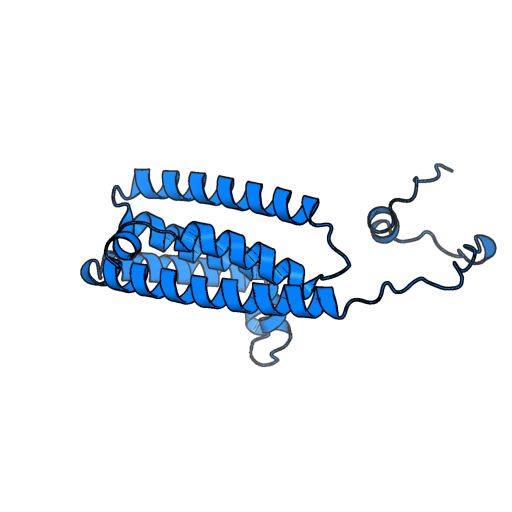.965 -12.227 1.00 45.41 178 MET A O 1
ATOM 1463 N N . ASN A 1 179 ? 24.153 -10.821 -13.029 1.00 43.44 179 ASN A N 1
ATOM 1464 C CA . ASN A 1 179 ? 24.274 -12.214 -12.577 1.00 43.44 179 ASN A CA 1
ATOM 1465 C C . ASN A 1 179 ? 25.542 -12.914 -13.137 1.00 43.44 179 ASN A C 1
ATOM 1467 O O . ASN A 1 179 ? 25.467 -13.849 -13.933 1.00 43.44 179 ASN A O 1
ATOM 1471 N N . MET A 1 180 ? 26.726 -12.404 -12.799 1.00 41.97 180 MET A N 1
ATOM 1472 C CA . MET A 1 180 ? 28.027 -12.838 -13.274 1.00 41.97 180 MET A CA 1
ATOM 1473 C C . MET A 1 180 ? 28.610 -13.800 -12.242 1.00 41.97 180 MET A C 1
ATOM 1475 O O . MET A 1 180 ? 28.634 -13.480 -11.049 1.00 41.97 180 MET A O 1
ATOM 1479 N N . PRO A 1 181 ? 29.113 -14.971 -12.668 1.00 37.41 181 PRO A N 1
ATOM 1480 C CA . PRO A 1 181 ? 29.747 -15.903 -11.753 1.00 37.41 181 PRO A CA 1
ATOM 1481 C C . PRO A 1 181 ? 30.950 -15.224 -11.093 1.00 37.41 181 PRO A C 1
ATOM 1483 O O . PRO A 1 181 ? 31.839 -14.700 -11.765 1.00 37.41 181 PRO A O 1
ATOM 1486 N N . VAL A 1 182 ? 30.963 -15.229 -9.759 1.00 46.34 182 VAL A N 1
ATOM 1487 C CA . VAL A 1 182 ? 32.086 -14.754 -8.947 1.00 46.34 182 VAL A CA 1
ATOM 1488 C C . VAL A 1 182 ? 33.303 -15.609 -9.289 1.00 46.34 182 VAL A C 1
ATOM 1490 O O . VAL A 1 182 ? 33.414 -16.755 -8.853 1.00 46.34 182 VAL A O 1
ATOM 1493 N N . ILE A 1 183 ? 34.214 -15.058 -10.091 1.00 41.78 183 ILE A N 1
ATOM 1494 C CA . ILE A 1 183 ? 35.493 -15.696 -10.393 1.00 41.78 183 ILE A CA 1
ATOM 1495 C C . ILE A 1 183 ? 36.303 -15.689 -9.093 1.00 41.78 183 ILE A C 1
ATOM 1497 O O . ILE A 1 183 ? 36.744 -14.637 -8.623 1.00 41.78 183 ILE A O 1
ATOM 1501 N N . LYS A 1 184 ? 36.441 -16.867 -8.476 1.00 34.03 184 LYS A N 1
ATOM 1502 C CA . LYS A 1 184 ? 37.381 -17.091 -7.377 1.00 34.03 184 LYS A CA 1
ATOM 1503 C C . LYS A 1 184 ? 38.795 -16.981 -7.949 1.00 34.03 184 LYS A C 1
ATOM 1505 O O . LYS A 1 184 ? 39.130 -17.723 -8.868 1.00 34.03 184 LYS A O 1
ATOM 1510 N N . VAL A 1 185 ? 39.561 -16.024 -7.428 1.00 40.19 185 VAL A N 1
ATOM 1511 C CA . VAL A 1 185 ? 41.025 -15.967 -7.571 1.00 40.19 185 VAL A CA 1
ATOM 1512 C C . VAL A 1 185 ? 41.632 -16.989 -6.626 1.00 40.19 185 VAL A C 1
ATOM 1514 O O . VAL A 1 185 ? 41.130 -17.057 -5.479 1.00 40.19 185 VAL A O 1
#

Sequence (185 aa):
MALLKKIPFFLLLLAVFFCLHGSVENYGYLNLFEVMEVGGIIIVCMVVFFGLVWIFTKNHFFAALLTFFIALWYLFFGAIHDLIKTTSFLQFIQSYTVLLPLLLVVNILVAWWLKRNKQLYQKLFLYLNVLFIIFCVSDAVLLVSKAASYKEVAYPNPVAFDQSKVRAKPNVYFCCLMNMPVIKV

Foldseek 3Di:
DVCLLPDQCLLLLVLLLLLLVVCLVCPPNDDPVVSVVVSVVLSVVLVVQLVVQCVVPVDSLLSSVLSNLLSNCVSCVVVVLVVLVVDPVNVVCNDPVNVVVVSVVVSVVVSVVCVVCVVCSSVVSNVSVVVSVVSSVVSVVSSVVCVVVDDPPPVVDPPPPDPVPCPDDDDVVVCVSPVDPDDDD

pLDDT: mean 81.79, std 14.94, range [34.03, 95.19]

Secondary structure (DSSP, 8-state):
--GGGTS-HHHHHHHHHHHHHHHHHTTTTS-HHHHHHHHHHHHHHHHHHHHHHHHHH--HHHHHHHHHHHHHHHHTHHHHHHHHHH-GGGGGG-SHHHHHHHHHHHHHHHHHHHHH-GGGHHHHHHHHHHHHHHHHHHHHHHHHHHHHH------SS-----GGG--SPPPHHHHHHTT------